Protein AF-A0A1E1G8G1-F1 (afdb_monomer)

Solvent-accessible surface area (backbone atoms only — not comparable to full-atom values): 10486 Å² total; per-residue (Å²): 132,88,82,71,63,87,47,61,36,58,57,47,74,54,91,67,23,38,31,32,35,30,70,85,78,73,44,38,30,35,31,76,56,71,87,79,58,58,83,62,50,50,61,52,50,52,54,53,52,56,53,48,22,53,53,45,33,74,76,52,43,85,58,57,68,71,58,54,50,53,50,50,53,53,52,50,51,50,41,53,54,48,50,51,52,48,56,53,48,53,55,74,68,58,74,64,89,65,54,40,81,51,85,80,51,75,66,54,53,53,49,37,50,53,53,51,51,51,53,51,54,51,50,54,52,38,51,52,50,21,53,52,18,48,54,49,18,76,74,67,48,41,38,55,28,44,52,50,19,53,53,26,52,40,52,50,50,47,49,52,68,62,40,36,54,71,60,49,56,50,49,58,48,57,56,49,51,57,60,47,52,62,52,50,61,62,64,74,78,114

Structure (mmCIF, N/CA/C/O backbone):
data_AF-A0A1E1G8G1-F1
#
_entry.id   AF-A0A1E1G8G1-F1
#
loop_
_atom_site.group_PDB
_atom_site.id
_atom_site.type_symbol
_atom_site.label_atom_id
_atom_site.label_alt_id
_atom_site.label_comp_id
_atom_site.label_asym_id
_atom_site.label_entity_id
_atom_site.label_seq_id
_atom_site.pdbx_PDB_ins_code
_atom_site.Cartn_x
_atom_site.Cartn_y
_atom_site.Cartn_z
_atom_site.occupancy
_atom_site.B_iso_or_equiv
_atom_site.auth_seq_id
_atom_site.auth_comp_id
_atom_site.auth_asym_id
_atom_site.auth_atom_id
_atom_site.pdbx_PDB_model_num
ATOM 1 N N . MET A 1 1 ? -4.420 21.605 25.608 1.00 40.00 1 MET A N 1
ATOM 2 C CA . MET A 1 1 ? -4.407 20.135 25.455 1.00 40.00 1 MET A CA 1
ATOM 3 C C . MET A 1 1 ? -3.571 19.839 24.223 1.00 40.00 1 MET A C 1
ATOM 5 O O . MET A 1 1 ? -3.964 20.244 23.139 1.00 40.00 1 MET A O 1
ATOM 9 N N . ASP A 1 2 ? -2.369 19.297 24.403 1.00 37.16 2 ASP A N 1
ATOM 10 C CA . ASP A 1 2 ? -1.395 19.108 23.323 1.00 37.16 2 ASP A CA 1
ATOM 11 C C . ASP A 1 2 ? -1.869 17.968 22.405 1.00 37.16 2 ASP A C 1
ATOM 13 O O . ASP A 1 2 ? -1.675 16.784 22.678 1.00 37.16 2 ASP A O 1
ATOM 17 N N . THR A 1 3 ? -2.605 18.317 21.347 1.00 43.94 3 THR A N 1
ATOM 18 C CA . THR A 1 3 ? -3.205 17.394 20.369 1.00 43.94 3 THR A CA 1
ATOM 19 C C . THR A 1 3 ? -2.156 16.874 19.391 1.00 43.94 3 THR A C 1
ATOM 21 O O . THR A 1 3 ? -2.317 16.932 18.172 1.00 43.94 3 THR A O 1
ATOM 24 N N . SER A 1 4 ? -1.033 16.393 19.912 1.00 47.16 4 SER A N 1
ATOM 25 C CA . SER A 1 4 ? 0.043 15.822 19.120 1.00 47.16 4 SER A CA 1
ATOM 26 C C . SER A 1 4 ? -0.409 14.474 18.536 1.00 47.16 4 SER A C 1
ATOM 28 O O . SER A 1 4 ? -0.203 13.404 19.107 1.00 47.16 4 SER A O 1
ATOM 30 N N . VAL A 1 5 ? -0.962 14.544 17.322 1.00 53.47 5 VAL A N 1
ATOM 31 C CA . VAL A 1 5 ? -1.370 13.473 16.382 1.00 53.47 5 VAL A CA 1
ATOM 32 C C . VAL A 1 5 ? -0.249 12.453 16.072 1.00 53.47 5 VAL A C 1
ATOM 34 O O . VAL A 1 5 ? -0.440 11.498 15.320 1.00 53.47 5 VAL A O 1
ATOM 37 N N . LYS A 1 6 ? 0.948 12.603 16.658 1.00 57.22 6 LYS A N 1
ATOM 38 C CA . LYS A 1 6 ? 2.135 11.767 16.398 1.00 57.22 6 LYS A CA 1
ATOM 39 C C . LYS A 1 6 ? 1.917 10.270 16.666 1.00 57.22 6 LYS A C 1
ATOM 41 O O . LYS A 1 6 ? 2.664 9.453 16.124 1.00 57.22 6 LYS A O 1
ATOM 46 N N . ASN A 1 7 ? 0.880 9.920 17.428 1.00 71.50 7 ASN A N 1
ATOM 47 C CA . ASN A 1 7 ? 0.634 8.574 17.939 1.00 71.50 7 ASN A CA 1
ATOM 48 C C . ASN A 1 7 ? -0.635 7.890 17.398 1.00 71.50 7 ASN A C 1
ATOM 50 O O . ASN A 1 7 ? -0.953 6.785 17.842 1.00 71.50 7 ASN A O 1
ATOM 54 N N . LEU A 1 8 ? -1.332 8.488 16.422 1.00 79.12 8 LEU A N 1
ATOM 55 C CA . LEU A 1 8 ? -2.475 7.832 15.783 1.00 79.12 8 LEU A CA 1
ATOM 56 C C . LEU A 1 8 ? -2.027 6.695 14.856 1.00 79.12 8 LEU A C 1
ATOM 58 O O . LEU A 1 8 ? -1.154 6.852 13.998 1.00 79.12 8 LEU A O 1
ATOM 62 N N . ILE A 1 9 ? -2.679 5.547 15.006 1.00 82.94 9 ILE A N 1
ATOM 63 C CA . ILE A 1 9 ? -2.535 4.375 14.148 1.00 82.94 9 ILE A CA 1
ATOM 64 C C . ILE A 1 9 ? -3.845 4.145 13.411 1.00 82.94 9 ILE A C 1
ATOM 66 O O . ILE A 1 9 ? -4.887 3.948 14.031 1.00 82.94 9 ILE A O 1
ATOM 70 N N . SER A 1 10 ? -3.786 4.111 12.080 1.00 83.50 10 SER A N 1
ATOM 71 C CA . SER A 1 10 ? -4.930 3.716 11.257 1.00 83.50 10 SER A CA 1
ATOM 72 C C . SER A 1 10 ? -5.262 2.240 11.493 1.00 83.50 10 SER A C 1
ATOM 74 O O . SER A 1 10 ? -4.471 1.350 11.179 1.00 83.50 10 SER A O 1
ATOM 76 N N . MET A 1 11 ? -6.440 1.966 12.051 1.00 85.00 11 MET A N 1
ATOM 77 C CA . MET A 1 11 ? -6.956 0.609 12.258 1.00 85.00 11 MET A CA 1
ATOM 78 C C . MET A 1 11 ? -7.680 0.068 11.024 1.00 85.00 11 MET A C 1
ATOM 80 O O . MET A 1 11 ? -7.823 -1.151 10.889 1.00 85.00 11 MET A O 1
ATOM 84 N N . GLY A 1 12 ? -8.044 0.951 10.095 1.00 83.62 12 GLY A N 1
ATOM 85 C CA . GLY A 1 12 ? -8.704 0.631 8.835 1.00 83.62 12 GLY A CA 1
ATOM 86 C C . GLY A 1 12 ? -10.188 1.009 8.821 1.00 83.62 12 GLY A C 1
ATOM 87 O O . GLY A 1 12 ? -10.708 1.532 9.808 1.00 83.62 12 GLY A O 1
ATOM 88 N N . PRO A 1 13 ? -10.869 0.761 7.693 1.00 85.19 13 PRO A N 1
ATOM 89 C CA . PRO A 1 13 ? -12.257 1.153 7.515 1.00 85.19 13 PRO A CA 1
ATOM 90 C C . PRO A 1 13 ? -13.215 0.180 8.212 1.00 85.19 13 PRO A C 1
ATOM 92 O O . PRO A 1 13 ? -13.086 -1.048 8.103 1.00 85.19 13 PRO A O 1
ATOM 95 N N . LEU A 1 14 ? -14.223 0.734 8.871 1.00 85.62 14 LEU A N 1
ATOM 96 C CA . LEU A 1 14 ? -15.360 0.049 9.463 1.00 85.62 14 LEU A CA 1
ATOM 97 C C . LEU A 1 14 ? -16.629 0.769 8.994 1.00 85.62 14 LEU A C 1
ATOM 99 O O . LEU A 1 14 ? -16.815 1.944 9.312 1.00 85.62 14 LEU A O 1
ATOM 103 N N . GLU A 1 15 ? -17.457 0.058 8.224 1.00 82.19 15 GLU A N 1
ATOM 104 C CA . GLU A 1 15 ? -18.630 0.635 7.548 1.00 82.19 15 GLU A CA 1
ATOM 105 C C . GLU A 1 15 ? -18.227 1.907 6.778 1.00 82.19 15 GLU A C 1
ATOM 107 O O . GLU A 1 15 ? -17.294 1.843 5.974 1.00 82.19 15 GLU A O 1
ATOM 112 N N . ASP A 1 16 ? -18.843 3.049 7.083 1.00 83.25 16 ASP A N 1
ATOM 113 C CA . ASP A 1 16 ? -18.614 4.333 6.408 1.00 83.25 16 ASP A CA 1
ATOM 114 C C . ASP A 1 16 ? -17.559 5.205 7.106 1.00 83.25 16 ASP A C 1
ATOM 116 O O . ASP A 1 16 ? -17.479 6.417 6.887 1.00 83.25 16 ASP A O 1
ATOM 120 N N . SER A 1 17 ? -16.762 4.632 8.009 1.00 85.06 17 SER A N 1
ATOM 121 C CA . SER A 1 17 ? -15.788 5.384 8.798 1.00 85.06 17 SER A CA 1
ATOM 122 C C . SER A 1 17 ? -14.413 4.730 8.826 1.00 85.06 17 SER A C 1
ATOM 124 O O . SER A 1 17 ? -14.269 3.512 8.895 1.00 85.06 17 SER A O 1
ATOM 126 N N . PHE A 1 18 ? -13.368 5.549 8.814 1.00 86.75 18 PHE A N 1
ATOM 127 C CA . PHE A 1 18 ? -12.022 5.108 9.145 1.00 86.75 18 PHE A CA 1
ATOM 128 C C . PHE A 1 18 ? -11.806 5.173 10.648 1.00 86.75 18 PHE A C 1
ATOM 130 O O . PHE A 1 18 ? -12.052 6.200 11.281 1.00 86.75 18 PHE A O 1
ATOM 137 N N . ILE A 1 19 ? -11.309 4.071 11.203 1.00 89.56 19 ILE A N 1
ATOM 138 C CA . ILE A 1 19 ? -10.989 3.970 12.618 1.00 89.56 19 ILE A CA 1
ATOM 139 C C . ILE A 1 19 ? -9.505 4.244 12.826 1.00 89.56 19 ILE A C 1
ATOM 141 O O . ILE A 1 19 ? -8.646 3.658 12.160 1.00 89.56 19 ILE A O 1
ATOM 145 N N . TYR A 1 20 ? -9.212 5.090 13.803 1.00 88.31 20 TYR A N 1
ATOM 146 C CA . TYR A 1 20 ? -7.875 5.387 14.290 1.00 88.31 20 TYR A CA 1
ATOM 147 C C . TYR A 1 20 ? -7.776 5.012 15.764 1.00 88.31 20 TYR A C 1
ATOM 149 O O . TYR A 1 20 ? -8.734 5.157 16.517 1.00 88.31 20 TYR A O 1
ATOM 157 N N . TYR A 1 21 ? -6.612 4.531 16.176 1.00 86.94 21 TYR A N 1
ATOM 158 C CA . TYR A 1 21 ? -6.288 4.263 17.568 1.00 86.94 21 TYR A CA 1
ATOM 159 C C . TYR A 1 21 ? -5.194 5.214 18.030 1.00 86.94 21 TYR A C 1
ATOM 161 O O . TYR A 1 21 ? -4.156 5.323 17.379 1.00 86.94 21 TYR A O 1
ATOM 169 N N . ASP A 1 22 ? -5.426 5.885 19.147 1.00 86.25 22 ASP A N 1
ATOM 170 C CA . ASP A 1 22 ? -4.444 6.741 19.795 1.00 86.25 22 ASP A CA 1
ATOM 171 C C . ASP A 1 22 ? -3.652 5.938 20.825 1.00 86.25 22 ASP A C 1
ATOM 173 O O . ASP A 1 22 ? -4.193 5.535 21.852 1.00 86.25 22 ASP A O 1
ATOM 177 N N . LEU A 1 23 ? -2.364 5.711 20.549 1.00 79.81 23 LEU A N 1
ATOM 178 C CA . LEU A 1 23 ? -1.466 5.015 21.475 1.00 79.81 23 LEU A CA 1
ATOM 179 C C . LEU A 1 23 ? -1.283 5.753 22.807 1.00 79.81 23 LEU A C 1
ATOM 181 O O . LEU A 1 23 ? -1.045 5.091 23.810 1.00 79.81 23 LEU A O 1
ATOM 185 N N . GLY A 1 24 ? -1.346 7.090 22.819 1.00 78.56 24 GLY A N 1
ATOM 186 C CA . GLY A 1 24 ? -1.098 7.878 24.028 1.00 78.56 24 GLY A CA 1
ATOM 187 C C . GLY A 1 24 ? -2.279 7.826 24.988 1.00 78.56 24 GLY A C 1
ATOM 188 O O . GLY A 1 24 ? -2.110 7.536 26.166 1.00 78.56 24 GLY A O 1
ATOM 189 N N . ASN A 1 25 ? -3.481 8.051 24.458 1.00 79.62 25 ASN A N 1
ATOM 190 C CA . ASN A 1 25 ? -4.705 8.102 25.260 1.00 79.62 25 ASN A CA 1
ATOM 191 C C . ASN A 1 25 ? -5.455 6.762 25.334 1.00 79.62 25 ASN A C 1
ATOM 193 O O . ASN A 1 25 ? -6.460 6.679 26.032 1.00 79.62 25 ASN A O 1
ATOM 197 N N . GLN A 1 26 ? -5.014 5.736 24.595 1.00 82.00 26 GLN A N 1
ATOM 198 C CA . GLN A 1 26 ? -5.655 4.415 24.490 1.00 82.00 26 GLN A CA 1
ATOM 199 C C . GLN A 1 26 ? -7.135 4.473 24.069 1.00 82.00 26 GLN A C 1
ATOM 201 O O . GLN A 1 26 ? -7.991 3.738 24.560 1.00 82.00 26 GLN A O 1
ATOM 206 N N . VAL A 1 27 ? -7.455 5.369 23.133 1.00 85.44 27 VAL A N 1
ATOM 207 C CA . VAL A 1 27 ? -8.827 5.640 22.681 1.00 85.44 27 VAL A CA 1
ATOM 208 C C . VAL A 1 27 ? -8.964 5.412 21.178 1.00 85.44 27 VAL A C 1
ATOM 210 O O . VAL A 1 27 ? -8.047 5.688 20.403 1.00 85.44 27 VAL A O 1
ATOM 213 N N . PHE A 1 28 ? -10.143 4.942 20.756 1.00 87.75 28 PHE A N 1
ATOM 214 C CA . PHE A 1 28 ? -10.512 4.868 19.346 1.00 87.75 28 PHE A CA 1
ATOM 215 C C . PHE A 1 28 ? -11.228 6.133 18.883 1.00 87.75 28 PHE A C 1
ATOM 217 O O . PHE A 1 28 ? -12.140 6.639 19.541 1.00 87.75 28 PHE A O 1
ATOM 224 N N . TYR A 1 29 ? -10.859 6.581 17.692 1.00 88.94 29 TYR A N 1
ATOM 225 C CA . TYR A 1 29 ? -11.521 7.649 16.968 1.00 88.94 29 TYR A CA 1
ATOM 226 C C . TYR A 1 29 ? -12.075 7.128 15.648 1.00 88.94 29 TYR A C 1
ATOM 228 O O . TYR A 1 29 ? -11.464 6.283 14.998 1.00 88.94 29 TYR A O 1
ATOM 236 N N . SER A 1 30 ? -13.217 7.664 15.238 1.00 87.62 30 SER A N 1
ATOM 237 C CA . SER A 1 30 ? -13.804 7.446 13.920 1.00 87.62 30 SER A CA 1
ATOM 238 C C . SER A 1 30 ? -13.791 8.743 13.120 1.00 87.62 30 SER A C 1
ATOM 240 O O . SER A 1 30 ? -14.020 9.828 13.664 1.00 87.62 30 SER A O 1
ATOM 242 N N . VAL A 1 31 ? -13.530 8.620 11.824 1.00 86.12 31 VAL A N 1
ATOM 243 C CA . VAL A 1 31 ? -13.620 9.707 10.848 1.00 86.12 31 VAL A CA 1
ATOM 244 C C . VAL A 1 31 ? -14.506 9.220 9.715 1.00 86.12 31 VAL A C 1
ATOM 246 O O . VAL A 1 31 ? -14.184 8.213 9.085 1.00 86.12 31 VAL A O 1
ATOM 249 N N . LYS A 1 32 ? -15.625 9.904 9.454 1.00 83.00 32 LYS A N 1
ATOM 250 C CA . LYS A 1 32 ? -16.499 9.549 8.327 1.00 83.00 32 LYS A CA 1
ATOM 251 C C . LYS A 1 32 ? -15.717 9.631 7.020 1.00 83.00 32 LYS A C 1
ATOM 253 O O . LYS A 1 32 ? -15.063 10.637 6.737 1.00 83.00 32 LYS A O 1
ATOM 258 N N . GLN A 1 33 ? -15.790 8.564 6.242 1.00 72.94 33 GLN A N 1
ATOM 259 C CA . GLN A 1 33 ? -15.214 8.503 4.917 1.00 72.94 33 GLN A CA 1
ATOM 260 C C . GLN A 1 33 ? -16.147 9.256 3.961 1.00 72.94 33 GLN A C 1
ATOM 262 O O . GLN A 1 33 ? -17.362 9.077 3.991 1.00 72.94 33 GLN A O 1
ATOM 267 N N . GLY A 1 34 ? -15.585 10.158 3.153 1.00 70.06 34 GLY A N 1
ATOM 268 C CA . GLY A 1 34 ? -16.334 10.802 2.074 1.00 70.06 34 GLY A CA 1
ATOM 269 C C . GLY A 1 34 ? -16.656 9.814 0.949 1.00 70.06 34 GLY A C 1
ATOM 270 O O . GLY A 1 34 ? -16.304 8.635 1.021 1.00 70.06 34 GLY A O 1
ATOM 271 N N . MET A 1 35 ? -17.282 10.305 -0.121 1.00 75.25 35 MET A N 1
ATOM 272 C CA . MET A 1 35 ? -17.571 9.496 -1.309 1.00 75.25 35 MET A CA 1
ATOM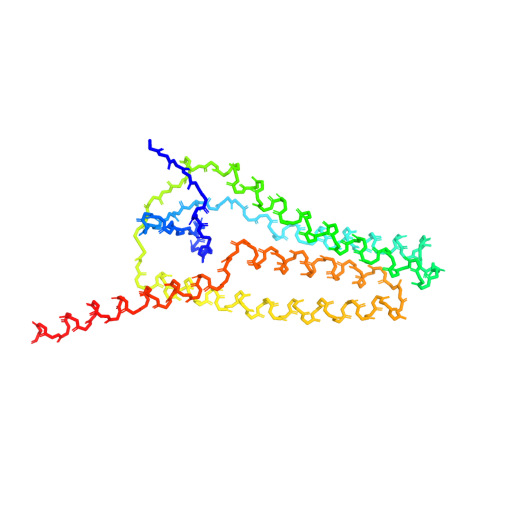 273 C C . MET A 1 35 ? -16.333 8.743 -1.814 1.00 75.25 35 MET A C 1
ATOM 275 O O . MET A 1 35 ? -15.247 9.308 -1.968 1.00 75.25 35 MET A O 1
ATOM 279 N N . ASN A 1 36 ? -16.512 7.451 -2.089 1.00 71.00 36 ASN A N 1
ATOM 280 C CA . ASN A 1 36 ? -15.451 6.587 -2.579 1.00 71.00 36 ASN A CA 1
ATOM 281 C C . ASN A 1 36 ? -15.326 6.696 -4.107 1.00 71.00 36 ASN A C 1
ATOM 283 O O . ASN A 1 36 ? -15.951 5.944 -4.849 1.00 71.00 36 ASN A O 1
ATOM 287 N N . TYR A 1 37 ? -14.482 7.613 -4.579 1.00 75.81 37 TYR A N 1
ATOM 288 C CA . TYR A 1 37 ? -14.218 7.816 -6.011 1.00 75.81 37 TYR A CA 1
ATOM 289 C C . TYR A 1 37 ? -13.340 6.726 -6.653 1.00 75.81 37 TYR A C 1
ATOM 291 O O . TYR A 1 37 ? -13.036 6.811 -7.842 1.00 75.81 37 TYR A O 1
ATOM 299 N N . SER A 1 38 ? -12.916 5.698 -5.905 1.00 75.00 38 SER A N 1
ATOM 300 C CA . SER A 1 38 ? -11.975 4.681 -6.406 1.00 75.00 38 SER A CA 1
ATOM 301 C C . SER A 1 38 ? -12.483 3.926 -7.635 1.00 75.00 38 SER A C 1
ATOM 303 O O . SER A 1 38 ? -11.693 3.664 -8.538 1.00 75.00 38 SER A O 1
ATOM 305 N N . ALA A 1 39 ? -13.788 3.647 -7.713 1.00 78.06 39 ALA A N 1
ATOM 306 C CA . ALA A 1 39 ? -14.395 2.941 -8.842 1.00 78.06 39 ALA A CA 1
ATOM 307 C C . ALA A 1 39 ? -14.272 3.709 -10.173 1.00 78.06 39 ALA A C 1
ATOM 309 O O . ALA A 1 39 ? -14.217 3.091 -11.230 1.00 78.06 39 ALA A O 1
ATOM 310 N N . ILE A 1 40 ? -14.182 5.043 -10.117 1.00 84.00 40 ILE A N 1
ATOM 311 C CA . ILE A 1 40 ? -14.017 5.913 -11.292 1.00 84.00 40 ILE A CA 1
ATOM 312 C C . ILE A 1 40 ? -12.534 6.231 -11.514 1.00 84.00 40 ILE A C 1
ATOM 314 O O . ILE A 1 40 ? -12.042 6.198 -12.639 1.00 84.00 40 ILE A O 1
ATOM 318 N N . ALA A 1 41 ? -11.796 6.505 -10.437 1.00 85.69 41 ALA A N 1
ATOM 319 C CA . ALA A 1 41 ? -10.395 6.899 -10.517 1.00 85.69 41 ALA A CA 1
ATOM 320 C C . ALA A 1 41 ? -9.478 5.755 -10.979 1.00 85.69 41 ALA A C 1
ATOM 322 O O . ALA A 1 41 ? -8.523 6.006 -11.711 1.00 85.69 41 ALA A O 1
ATOM 323 N N . ALA A 1 42 ? -9.753 4.508 -10.577 1.00 83.50 42 ALA A N 1
ATOM 324 C CA . ALA A 1 42 ? -8.880 3.380 -10.897 1.00 83.50 42 ALA A CA 1
ATOM 325 C C . ALA A 1 42 ? -8.818 3.071 -12.409 1.00 83.50 42 ALA A C 1
ATOM 327 O O . ALA A 1 42 ? -7.702 3.015 -12.929 1.00 83.50 42 ALA A O 1
ATOM 328 N N . PRO A 1 43 ? -9.939 2.950 -13.154 1.00 88.06 43 PRO A N 1
ATOM 329 C CA . PRO A 1 43 ? -9.891 2.763 -14.608 1.00 88.06 43 PRO A CA 1
ATOM 330 C C . PRO A 1 43 ? -9.167 3.899 -15.339 1.00 88.06 43 PRO A C 1
ATOM 332 O O . PRO A 1 43 ? -8.362 3.648 -16.234 1.00 88.06 43 PRO A O 1
ATOM 335 N N . ILE A 1 44 ? -9.408 5.146 -14.920 1.00 90.94 44 ILE A N 1
ATOM 336 C CA . ILE A 1 44 ? -8.768 6.331 -15.502 1.00 90.94 44 ILE A CA 1
ATOM 337 C C . ILE A 1 44 ? -7.252 6.278 -15.282 1.00 90.94 44 ILE A C 1
ATOM 339 O O . ILE A 1 44 ? -6.484 6.451 -16.228 1.00 90.94 44 ILE A O 1
ATOM 343 N N . ALA A 1 45 ? -6.811 5.985 -14.055 1.00 88.25 45 ALA A N 1
ATOM 344 C CA . ALA A 1 45 ? -5.395 5.840 -13.740 1.00 88.25 45 ALA A CA 1
ATOM 345 C C . ALA A 1 45 ? -4.745 4.728 -14.576 1.00 88.25 45 ALA A C 1
ATOM 347 O O . ALA A 1 45 ? -3.683 4.951 -15.148 1.00 88.25 45 ALA A O 1
ATOM 348 N N . ILE A 1 46 ? -5.396 3.566 -14.710 1.00 89.75 46 ILE A N 1
ATOM 349 C CA . ILE A 1 46 ? -4.897 2.453 -15.533 1.00 89.75 46 ILE A CA 1
ATOM 350 C C . ILE A 1 46 ? -4.716 2.891 -16.991 1.00 89.75 46 ILE A C 1
ATOM 352 O O . ILE A 1 46 ? -3.648 2.669 -17.562 1.00 89.75 46 ILE A O 1
ATOM 356 N N . TYR A 1 47 ? -5.714 3.559 -17.576 1.00 91.38 47 TYR A N 1
ATOM 357 C CA . TYR A 1 47 ? -5.637 4.058 -18.950 1.00 91.38 47 TYR A CA 1
ATOM 358 C C . TYR A 1 47 ? -4.465 5.032 -19.149 1.00 91.38 47 TYR A C 1
ATOM 360 O O . TYR A 1 47 ? -3.679 4.880 -20.088 1.00 91.38 47 TYR A O 1
ATOM 368 N N . PHE A 1 48 ? -4.297 6.002 -18.244 1.00 91.75 48 PHE A N 1
ATOM 369 C CA . PHE A 1 48 ? -3.185 6.952 -18.316 1.00 91.75 48 PHE A CA 1
ATOM 370 C C . PHE A 1 48 ? -1.824 6.274 -18.159 1.00 91.75 48 PHE A C 1
ATOM 372 O O . PHE A 1 48 ? -0.909 6.572 -18.924 1.00 91.75 48 PHE A O 1
ATOM 379 N N . LEU A 1 49 ? -1.690 5.341 -17.216 1.00 91.75 49 LEU A N 1
ATOM 380 C CA . LEU A 1 49 ? -0.446 4.606 -16.983 1.00 91.75 49 LEU A CA 1
ATOM 381 C C . LEU A 1 49 ? -0.061 3.745 -18.189 1.00 91.75 49 LEU A C 1
ATOM 383 O O . LEU A 1 49 ? 1.112 3.696 -18.552 1.00 91.75 49 LEU A O 1
ATOM 387 N N . GLN A 1 50 ? -1.038 3.119 -18.848 1.00 91.56 50 GLN A N 1
ATOM 388 C CA . GLN A 1 50 ? -0.800 2.334 -20.057 1.00 91.56 50 GLN A CA 1
ATOM 389 C C . GLN A 1 50 ? -0.410 3.212 -21.253 1.00 91.56 50 GLN A C 1
ATOM 391 O O . GLN A 1 50 ? 0.417 2.828 -22.078 1.00 91.56 50 GLN A O 1
ATOM 396 N N . ARG A 1 51 ? -0.993 4.408 -21.377 1.00 93.12 51 ARG A N 1
ATOM 397 C CA . ARG A 1 51 ? -0.590 5.357 -22.421 1.00 93.12 51 ARG A CA 1
ATOM 398 C C . ARG A 1 51 ? 0.814 5.902 -22.162 1.00 93.12 51 ARG A C 1
ATOM 400 O O . ARG A 1 51 ? 1.600 6.021 -23.098 1.00 93.12 51 ARG A O 1
ATOM 407 N N . LEU A 1 52 ? 1.133 6.185 -20.902 1.00 90.81 52 LEU A N 1
ATOM 408 C CA . LEU A 1 52 ? 2.454 6.636 -20.486 1.00 90.81 52 LEU A CA 1
ATOM 409 C C . LEU A 1 52 ? 3.522 5.566 -20.739 1.00 90.81 52 LEU A C 1
ATOM 411 O O . LEU A 1 52 ? 4.564 5.901 -21.292 1.00 90.81 52 LEU A O 1
ATOM 415 N N . SER A 1 53 ? 3.268 4.292 -20.410 1.00 90.56 53 SER A N 1
ATOM 416 C CA . SER A 1 53 ? 4.236 3.217 -20.681 1.00 90.56 53 SER A CA 1
ATOM 417 C C . SER A 1 53 ? 4.559 3.106 -22.167 1.00 90.56 53 SER A C 1
ATOM 419 O O . SER A 1 53 ? 5.726 2.997 -22.526 1.00 90.56 53 SER A O 1
ATOM 421 N N . LYS A 1 54 ? 3.548 3.200 -23.040 1.00 92.06 54 LYS A N 1
ATOM 422 C CA . LYS A 1 54 ? 3.746 3.179 -24.496 1.00 92.06 54 LYS A CA 1
ATOM 423 C C . LYS A 1 54 ? 4.614 4.339 -24.979 1.00 92.06 54 LYS A C 1
ATOM 425 O O . LYS A 1 54 ? 5.532 4.108 -25.756 1.00 92.06 54 LYS A O 1
ATOM 430 N N . LEU A 1 55 ? 4.350 5.556 -24.502 1.00 92.19 55 LEU A N 1
ATOM 431 C CA . LEU A 1 55 ? 5.151 6.734 -24.852 1.00 92.19 55 LEU A CA 1
ATOM 432 C C . LEU A 1 55 ? 6.600 6.602 -24.369 1.00 92.19 55 LEU A C 1
ATOM 434 O O . LEU A 1 55 ? 7.526 6.922 -25.106 1.00 92.19 55 LEU A O 1
ATOM 438 N N . LEU A 1 56 ? 6.805 6.105 -23.148 1.00 88.25 56 LEU A N 1
ATOM 439 C CA . LEU A 1 56 ? 8.146 5.883 -22.609 1.00 88.25 56 LEU A CA 1
ATOM 440 C C . LEU A 1 56 ? 8.895 4.798 -23.388 1.00 88.25 56 LEU A C 1
ATOM 442 O O . LEU A 1 56 ? 10.053 5.005 -23.726 1.00 88.25 56 LEU A O 1
ATOM 446 N N . ASN A 1 57 ? 8.229 3.697 -23.747 1.00 89.31 57 ASN A N 1
ATOM 447 C CA . ASN A 1 57 ? 8.814 2.650 -24.588 1.00 89.31 57 ASN A CA 1
ATOM 448 C C . ASN A 1 57 ? 9.210 3.179 -25.975 1.00 89.31 57 ASN A C 1
ATOM 450 O O . ASN A 1 57 ? 10.269 2.827 -26.473 1.00 89.31 57 ASN A O 1
ATOM 454 N N . GLN A 1 58 ? 8.403 4.043 -26.596 1.00 88.75 58 GLN A N 1
ATOM 455 C CA . GLN A 1 58 ? 8.739 4.629 -27.901 1.00 88.75 58 GLN A CA 1
ATOM 456 C C . GLN A 1 58 ? 9.953 5.563 -27.842 1.00 88.75 58 GLN A C 1
ATOM 458 O O . GLN A 1 58 ? 10.749 5.588 -28.772 1.00 88.75 58 GLN A O 1
ATOM 463 N N . THR A 1 59 ? 10.093 6.332 -26.763 1.00 85.75 59 THR A N 1
ATOM 464 C CA . THR A 1 59 ? 11.166 7.329 -26.632 1.00 85.75 59 THR A CA 1
ATOM 465 C C . THR A 1 59 ? 12.458 6.736 -26.069 1.00 85.75 59 THR A C 1
ATOM 467 O O . THR A 1 59 ? 13.546 7.180 -26.423 1.00 85.75 59 THR A O 1
ATOM 470 N N . PHE A 1 60 ? 12.349 5.753 -25.173 1.00 81.56 60 PHE A N 1
ATOM 471 C CA . PHE A 1 60 ? 13.461 5.254 -24.360 1.00 81.56 60 PHE A CA 1
ATOM 472 C C . PHE A 1 60 ? 13.637 3.726 -24.409 1.00 81.56 60 PHE A C 1
ATOM 474 O O . PHE A 1 60 ? 14.496 3.199 -23.705 1.00 81.56 60 PHE A O 1
ATOM 481 N N . GLY A 1 61 ? 12.852 2.998 -25.212 1.00 74.88 61 GLY A N 1
ATOM 482 C CA . GLY A 1 61 ? 12.893 1.529 -25.277 1.00 74.88 61 GLY A CA 1
ATOM 483 C C . GLY A 1 61 ? 14.234 0.947 -25.737 1.00 74.88 61 GLY A C 1
ATOM 484 O O . GLY A 1 61 ? 14.579 -0.155 -25.322 1.00 74.88 61 GLY A O 1
ATOM 485 N N . ASP A 1 62 ? 15.016 1.716 -26.501 1.00 77.69 62 ASP A N 1
ATOM 486 C CA . ASP A 1 62 ? 16.330 1.313 -27.031 1.00 77.69 62 ASP A CA 1
ATOM 487 C C . ASP A 1 62 ? 17.521 1.880 -26.228 1.00 77.69 62 ASP A C 1
ATOM 489 O O . ASP A 1 62 ? 18.674 1.830 -26.664 1.00 77.69 62 ASP A O 1
ATOM 493 N N . VAL A 1 63 ? 17.275 2.452 -25.045 1.00 75.44 63 VAL A N 1
ATOM 494 C CA . VAL A 1 63 ? 18.340 2.993 -24.186 1.00 75.44 63 VA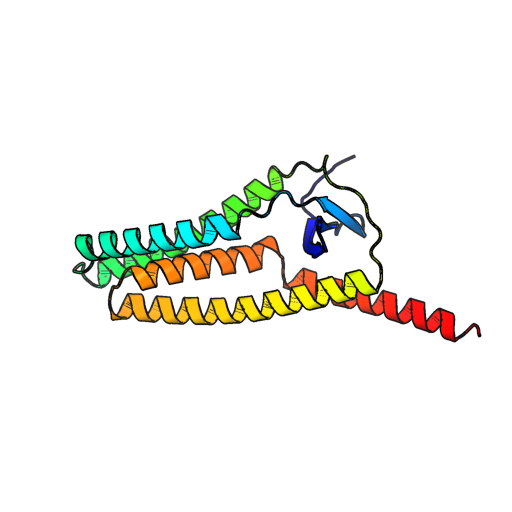L A CA 1
ATOM 495 C C . VAL A 1 63 ? 19.197 1.858 -23.620 1.00 75.44 63 VAL A C 1
ATOM 497 O O . VAL A 1 63 ? 18.698 0.800 -23.237 1.00 75.44 63 VAL A O 1
ATOM 500 N N . SER A 1 64 ? 20.513 2.074 -23.537 1.00 74.62 64 SER A N 1
ATOM 501 C CA . SER A 1 64 ? 21.428 1.030 -23.077 1.00 74.62 64 SER A CA 1
ATOM 502 C C . SER A 1 64 ? 21.194 0.638 -21.611 1.00 74.62 64 SER A C 1
ATOM 504 O O . SER A 1 64 ? 20.830 1.449 -20.753 1.00 74.62 64 SER A O 1
ATOM 506 N N . SER A 1 65 ? 21.453 -0.639 -21.318 1.00 75.31 65 SER A N 1
ATOM 507 C CA . SER A 1 65 ? 21.227 -1.263 -20.006 1.00 75.31 65 SER A CA 1
ATOM 508 C C . SER A 1 65 ? 21.798 -0.472 -18.805 1.00 75.31 65 SER A C 1
ATOM 510 O O . SER A 1 65 ? 21.074 -0.313 -17.817 1.00 75.31 65 SER A O 1
ATOM 512 N N . PRO A 1 66 ? 23.015 0.118 -18.861 1.00 81.06 66 PRO A N 1
ATOM 513 C CA . PRO A 1 66 ? 23.543 0.923 -17.755 1.00 81.06 66 PRO A CA 1
ATOM 514 C C . PRO A 1 66 ? 22.697 2.160 -17.423 1.00 81.06 66 PRO A C 1
ATOM 516 O O . PRO A 1 66 ? 22.478 2.456 -16.247 1.00 81.06 66 PRO A O 1
ATOM 519 N N . PHE A 1 67 ? 22.176 2.865 -18.432 1.00 80.94 67 PHE A N 1
ATOM 520 C CA . PHE A 1 67 ? 21.317 4.032 -18.210 1.00 80.94 67 PHE A CA 1
ATOM 521 C C . PHE A 1 67 ? 19.953 3.626 -17.643 1.00 80.94 67 PHE A C 1
ATOM 523 O O . PHE A 1 67 ? 19.467 4.277 -16.716 1.00 80.94 67 PHE A O 1
ATOM 530 N N . ASN A 1 68 ? 19.376 2.513 -18.109 1.00 83.44 68 ASN A N 1
ATOM 531 C CA . ASN A 1 68 ? 18.126 1.982 -17.554 1.00 83.44 68 ASN A CA 1
ATOM 532 C C . ASN A 1 68 ? 18.266 1.567 -16.085 1.00 83.44 68 ASN A C 1
ATOM 534 O O . ASN A 1 68 ? 17.345 1.795 -15.298 1.00 83.44 68 ASN A O 1
ATOM 538 N N . LEU A 1 69 ? 19.420 1.020 -15.689 1.00 85.81 69 LEU A N 1
ATOM 539 C CA . LEU A 1 69 ? 19.712 0.690 -14.294 1.00 85.81 69 LEU A CA 1
ATOM 540 C C . LEU A 1 69 ? 19.827 1.947 -13.418 1.00 85.81 69 LEU A C 1
ATOM 542 O O . LEU A 1 69 ? 19.225 2.002 -12.345 1.00 85.81 69 LEU A O 1
ATOM 546 N N . ILE A 1 70 ? 20.557 2.971 -13.874 1.00 87.00 70 ILE A N 1
ATOM 547 C CA . ILE A 1 70 ? 20.671 4.249 -13.150 1.00 87.00 70 ILE A CA 1
ATOM 548 C C . ILE A 1 70 ? 19.285 4.881 -12.981 1.00 87.00 70 ILE A C 1
ATOM 550 O O . ILE A 1 70 ? 18.918 5.291 -11.877 1.00 87.00 70 ILE A O 1
ATOM 554 N N . PHE A 1 71 ? 18.488 4.904 -14.051 1.00 84.12 71 PHE A N 1
ATOM 555 C CA . PHE A 1 71 ? 17.124 5.422 -14.024 1.00 84.12 71 PHE A CA 1
ATOM 556 C C . PHE A 1 71 ? 16.236 4.658 -13.033 1.00 84.12 71 PHE A C 1
ATOM 558 O O . PHE A 1 71 ? 15.541 5.270 -12.219 1.00 84.12 71 PHE A O 1
ATOM 565 N N . PHE A 1 72 ? 16.310 3.325 -13.042 1.00 88.50 72 PHE A N 1
ATOM 566 C CA . PHE A 1 72 ? 15.590 2.462 -12.108 1.00 88.50 72 PHE A CA 1
ATOM 567 C C . PHE A 1 72 ? 15.919 2.790 -10.648 1.00 88.50 72 PHE A C 1
ATOM 569 O O . PHE A 1 72 ? 15.013 2.960 -9.828 1.00 88.50 72 PHE A O 1
ATOM 576 N N . ILE A 1 73 ? 17.207 2.919 -10.317 1.00 90.38 73 ILE A N 1
ATOM 577 C CA . ILE A 1 73 ? 17.663 3.240 -8.958 1.00 90.38 73 ILE A CA 1
ATOM 578 C C . ILE A 1 73 ? 17.154 4.623 -8.539 1.00 90.38 73 ILE A C 1
ATOM 580 O O . ILE A 1 73 ? 16.602 4.767 -7.445 1.00 90.38 73 ILE A O 1
ATOM 584 N N . LEU A 1 74 ? 17.284 5.624 -9.414 1.00 91.25 74 LEU A N 1
ATOM 585 C CA . LEU A 1 74 ? 16.847 6.991 -9.135 1.00 91.25 74 LEU A CA 1
ATOM 586 C C . LEU A 1 74 ? 15.339 7.051 -8.846 1.00 91.25 74 LEU A C 1
ATOM 588 O O . LEU A 1 74 ? 14.927 7.623 -7.835 1.00 91.25 74 LEU A O 1
ATOM 592 N N . MET A 1 75 ? 14.521 6.412 -9.689 1.00 88.19 75 MET A N 1
ATOM 593 C CA . MET A 1 75 ? 13.067 6.348 -9.504 1.00 88.19 75 MET A CA 1
ATOM 594 C C . MET A 1 75 ? 12.684 5.606 -8.222 1.00 88.19 75 MET A C 1
ATOM 596 O O . MET A 1 75 ? 11.795 6.047 -7.493 1.00 88.19 75 MET A O 1
ATOM 600 N N . SER A 1 76 ? 13.383 4.516 -7.902 1.00 89.12 76 SER A N 1
ATOM 601 C CA . SER A 1 76 ? 13.154 3.746 -6.675 1.00 89.12 76 SER A CA 1
ATOM 602 C C . SER A 1 76 ? 13.388 4.595 -5.426 1.00 89.12 76 SER A C 1
ATOM 604 O O . SER A 1 76 ? 12.537 4.648 -4.536 1.00 89.12 76 SER A O 1
ATOM 606 N N . LEU A 1 77 ? 14.519 5.307 -5.372 1.00 91.75 77 LEU A N 1
ATOM 607 C CA . LEU A 1 77 ? 14.844 6.202 -4.262 1.00 91.75 77 LEU A CA 1
ATOM 608 C C . LEU A 1 77 ? 13.825 7.338 -4.164 1.00 91.75 77 LEU A C 1
ATOM 610 O O . LEU A 1 77 ? 13.281 7.579 -3.084 1.00 91.75 77 LEU A O 1
ATOM 614 N N . PHE A 1 78 ? 13.517 7.990 -5.288 1.00 90.69 78 PHE A N 1
ATOM 615 C CA . PHE A 1 78 ? 12.526 9.061 -5.339 1.00 90.69 78 PHE A CA 1
ATOM 616 C C . PHE A 1 78 ? 11.168 8.609 -4.790 1.00 90.69 78 PHE A C 1
ATOM 618 O O . PHE A 1 78 ? 10.566 9.322 -3.990 1.00 90.69 78 PHE A O 1
ATOM 625 N N . LEU A 1 79 ? 10.705 7.408 -5.143 1.00 89.31 79 LEU A N 1
ATOM 626 C CA . LEU A 1 79 ? 9.431 6.878 -4.660 1.00 89.31 79 LEU A CA 1
ATOM 627 C C . LEU A 1 79 ? 9.453 6.549 -3.172 1.00 89.31 79 LEU A C 1
ATOM 629 O O . LEU A 1 79 ? 8.503 6.891 -2.468 1.00 89.31 79 LEU A O 1
ATOM 633 N N . ILE A 1 80 ? 10.518 5.926 -2.668 1.00 88.12 80 ILE A N 1
ATOM 634 C CA . ILE A 1 80 ? 10.630 5.600 -1.241 1.00 88.12 80 ILE A CA 1
ATOM 635 C C . ILE A 1 80 ? 10.643 6.891 -0.413 1.00 88.12 80 ILE A C 1
ATOM 637 O O . ILE A 1 80 ? 9.817 7.064 0.485 1.00 88.12 80 ILE A O 1
ATOM 641 N N . PHE A 1 81 ? 11.527 7.839 -0.735 1.00 88.50 81 PHE A N 1
ATOM 642 C CA . PHE A 1 81 ? 11.610 9.098 0.007 1.00 88.50 81 PHE A CA 1
ATOM 643 C C . PHE A 1 81 ? 10.366 9.964 -0.193 1.00 88.50 81 PHE A C 1
ATOM 645 O O . PHE A 1 81 ? 9.831 10.494 0.781 1.00 88.50 81 PHE A O 1
ATOM 652 N N . GLY A 1 82 ? 9.863 10.065 -1.422 1.00 87.56 82 GLY A N 1
ATOM 653 C CA . GLY A 1 82 ? 8.666 10.828 -1.758 1.00 87.56 82 GLY A CA 1
ATOM 654 C C . GLY A 1 82 ? 7.435 10.330 -1.007 1.00 87.56 82 GLY A C 1
ATOM 655 O O . GLY A 1 82 ? 6.737 11.127 -0.382 1.00 87.56 82 GLY A O 1
ATOM 656 N N . THR A 1 83 ? 7.199 9.015 -0.973 1.00 87.19 83 THR A N 1
ATOM 657 C CA . THR A 1 83 ? 6.064 8.438 -0.231 1.00 87.19 83 THR A CA 1
ATOM 658 C C . THR A 1 83 ? 6.202 8.609 1.281 1.00 87.19 83 THR A C 1
ATOM 660 O O . THR A 1 83 ? 5.214 8.936 1.940 1.00 87.19 83 THR A O 1
ATOM 663 N N . ILE A 1 84 ? 7.409 8.478 1.844 1.00 86.12 84 ILE A N 1
ATOM 664 C CA . ILE A 1 84 ? 7.659 8.743 3.271 1.00 86.12 84 ILE A CA 1
ATOM 665 C C . ILE A 1 84 ? 7.404 10.217 3.610 1.00 86.12 84 ILE A C 1
ATOM 667 O O . ILE A 1 84 ? 6.737 10.517 4.604 1.00 86.12 84 ILE A O 1
ATOM 671 N N . LEU A 1 85 ? 7.920 11.146 2.800 1.00 87.00 85 LEU A N 1
ATOM 672 C CA . LEU A 1 85 ? 7.737 12.585 2.999 1.00 87.00 85 LEU A CA 1
ATOM 673 C C . LEU A 1 85 ? 6.266 12.983 2.878 1.00 87.00 85 LEU A C 1
ATOM 675 O O . LEU A 1 85 ? 5.770 13.716 3.736 1.00 87.00 85 LEU A O 1
ATOM 679 N N . LEU A 1 86 ? 5.559 12.451 1.877 1.00 84.44 86 LEU A N 1
ATOM 680 C CA . LEU A 1 86 ? 4.120 12.637 1.714 1.00 84.44 86 LEU A CA 1
ATOM 681 C C . LEU A 1 86 ? 3.366 12.125 2.937 1.00 84.44 86 LEU A C 1
ATOM 683 O O . LEU A 1 86 ? 2.644 12.895 3.561 1.00 84.44 86 LEU A O 1
ATOM 687 N N . ALA A 1 87 ? 3.599 10.880 3.359 1.00 78.75 87 ALA A N 1
ATOM 688 C CA . ALA A 1 87 ? 2.926 10.312 4.524 1.00 78.75 87 ALA A CA 1
ATOM 689 C C . ALA A 1 87 ? 3.204 11.117 5.808 1.00 78.75 87 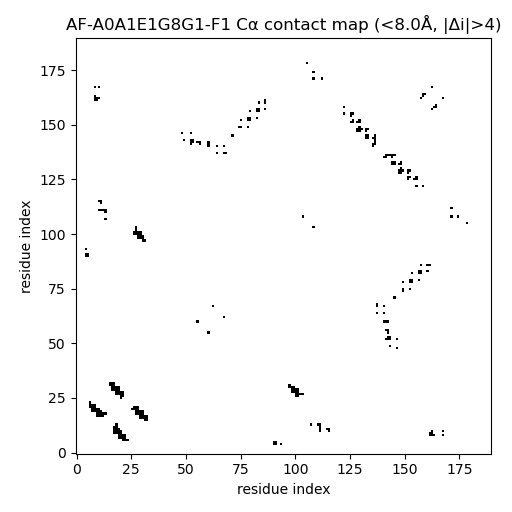ALA A C 1
ATOM 691 O O . ALA A 1 87 ? 2.305 11.346 6.623 1.00 78.75 87 ALA A O 1
ATOM 692 N N . LYS A 1 88 ? 4.437 11.605 5.986 1.00 82.06 88 LYS A N 1
ATOM 693 C CA . LYS A 1 88 ? 4.812 12.473 7.110 1.00 82.06 88 LYS A CA 1
ATOM 694 C C . LYS A 1 88 ? 4.107 13.831 7.044 1.00 82.06 88 LYS A C 1
ATOM 696 O O . LYS A 1 88 ? 3.646 14.318 8.076 1.00 82.06 88 LYS A O 1
ATOM 701 N N . SER A 1 89 ? 4.010 14.430 5.859 1.00 82.00 89 SER A N 1
ATOM 702 C CA . SER A 1 89 ? 3.297 15.690 5.628 1.00 82.00 89 SER A CA 1
ATOM 703 C C . SER A 1 89 ? 1.797 15.541 5.890 1.00 82.00 89 SER A C 1
ATOM 705 O O . SER A 1 89 ? 1.226 16.308 6.665 1.00 82.00 89 SER A O 1
ATOM 707 N N . THR A 1 90 ? 1.171 14.492 5.350 1.00 76.50 90 THR A N 1
ATOM 708 C CA . THR A 1 90 ? -0.247 14.179 5.567 1.00 76.50 90 THR A CA 1
ATOM 709 C C . THR A 1 90 ? -0.568 14.034 7.053 1.00 76.50 90 THR A C 1
ATOM 711 O O . THR A 1 90 ? -1.562 14.585 7.514 1.00 76.50 90 THR A O 1
ATOM 714 N N . ARG A 1 91 ? 0.296 13.369 7.832 1.00 72.75 91 ARG A N 1
ATOM 715 C CA . ARG A 1 91 ? 0.124 13.250 9.291 1.00 72.75 91 ARG A CA 1
ATOM 716 C C . ARG A 1 91 ? 0.229 14.581 10.025 1.00 72.75 91 ARG A C 1
ATOM 718 O O . ARG A 1 91 ? -0.529 14.808 10.959 1.00 72.75 91 ARG A O 1
ATOM 725 N N . ARG A 1 92 ? 1.167 15.448 9.630 1.00 71.81 92 ARG A N 1
ATOM 726 C CA . ARG A 1 92 ? 1.331 16.779 10.241 1.00 71.81 92 ARG A CA 1
ATOM 727 C C . ARG A 1 92 ? 0.121 17.676 9.995 1.00 71.81 92 ARG A C 1
ATOM 729 O O . ARG A 1 92 ? -0.253 18.430 10.880 1.00 71.81 92 ARG A O 1
ATOM 736 N N . ASN A 1 93 ? -0.488 17.560 8.819 1.00 69.88 93 ASN A N 1
ATOM 737 C CA . ASN A 1 93 ? -1.615 18.391 8.397 1.00 69.88 93 ASN A CA 1
ATOM 738 C C . ASN A 1 93 ? -2.988 17.778 8.718 1.00 69.88 93 ASN A C 1
ATOM 740 O O . ASN A 1 93 ? -4.018 18.282 8.263 1.00 69.88 93 ASN A O 1
ATOM 744 N N . MET A 1 94 ? -3.031 16.677 9.472 1.00 68.75 94 MET A N 1
ATOM 745 C CA . MET A 1 94 ? -4.278 15.990 9.781 1.00 68.75 94 MET A CA 1
ATOM 746 C C . MET A 1 94 ? -5.083 16.797 10.805 1.00 68.75 94 MET A C 1
ATOM 748 O O . MET A 1 94 ? -4.733 16.860 11.981 1.00 68.75 94 MET A O 1
ATOM 752 N N . LYS A 1 95 ? -6.174 17.418 10.348 1.00 70.62 95 LYS A N 1
ATOM 753 C CA . LYS A 1 95 ? -7.102 18.144 11.221 1.00 70.62 95 LYS A CA 1
ATOM 754 C C . LYS A 1 95 ? -7.938 17.146 12.028 1.00 70.62 95 LYS A C 1
ATOM 756 O O . LYS A 1 95 ? -8.595 16.276 11.454 1.00 70.62 95 LYS A O 1
ATOM 761 N N . THR A 1 96 ? -7.865 17.251 13.354 1.00 68.31 96 THR A N 1
ATOM 762 C CA . THR A 1 96 ? -8.546 16.358 14.307 1.00 68.31 96 THR A CA 1
ATOM 763 C C . THR A 1 96 ? -9.960 16.809 14.673 1.00 68.31 96 THR A C 1
ATOM 765 O O . THR A 1 96 ? -10.677 16.087 15.357 1.00 68.31 96 THR A O 1
ATOM 768 N N . ASP A 1 97 ? -10.393 17.958 14.160 1.00 73.31 97 ASP A N 1
ATOM 769 C CA . ASP A 1 97 ? -11.747 18.515 14.276 1.00 73.31 97 ASP A CA 1
ATOM 770 C C . ASP A 1 97 ? -12.856 17.527 13.872 1.00 73.31 97 ASP A C 1
ATOM 772 O O . ASP A 1 97 ? -13.950 17.533 14.433 1.00 73.31 97 ASP A O 1
ATOM 776 N N . ARG A 1 98 ? -12.566 16.632 12.923 1.00 73.88 98 ARG A N 1
ATOM 777 C CA . ARG A 1 98 ? -13.509 15.621 12.418 1.00 73.88 98 ARG A CA 1
ATOM 778 C C . ARG A 1 98 ? -13.483 14.287 13.168 1.00 73.88 98 ARG A C 1
ATOM 780 O O . ARG A 1 98 ? -14.247 13.387 12.815 1.00 73.88 98 ARG A O 1
ATOM 787 N N . PHE A 1 99 ? -12.619 14.130 14.169 1.00 84.88 99 PHE A N 1
ATOM 788 C CA . PHE A 1 99 ? -12.439 12.866 14.878 1.00 84.88 99 PHE A CA 1
ATOM 789 C C . PHE A 1 99 ? -13.458 12.751 16.005 1.00 84.88 99 PHE A C 1
ATOM 791 O O . PHE A 1 99 ? -13.494 13.564 16.924 1.00 84.88 99 PHE A O 1
ATOM 798 N N . ARG A 1 100 ? -14.275 11.697 15.965 1.00 85.88 100 ARG A N 1
ATOM 799 C CA . ARG A 1 100 ? -15.228 11.392 17.037 1.00 85.88 100 ARG A CA 1
ATOM 800 C C . ARG A 1 100 ? -14.744 10.199 17.835 1.00 85.88 100 ARG A C 1
ATOM 802 O O . ARG A 1 100 ? -14.487 9.144 17.256 1.00 85.88 100 ARG A O 1
ATOM 809 N N . LYS A 1 101 ? -14.632 10.359 19.154 1.00 88.06 101 LYS A N 1
ATOM 810 C CA . LYS A 1 101 ? -14.323 9.259 20.074 1.00 88.06 101 LYS A CA 1
ATOM 811 C C . LYS A 1 101 ? -15.418 8.195 19.975 1.00 88.06 101 LYS A C 1
ATOM 813 O O . LYS A 1 101 ? -16.599 8.525 20.032 1.00 88.06 101 LYS A O 1
ATOM 818 N N . VAL A 1 102 ? -15.028 6.934 19.821 1.00 87.56 102 VAL A N 1
ATOM 819 C CA . VAL A 1 102 ? -15.954 5.801 19.687 1.00 87.56 102 VAL A CA 1
ATOM 820 C C . VAL A 1 102 ? -15.525 4.640 20.572 1.00 87.56 102 VAL A C 1
ATOM 822 O O . VAL A 1 102 ? -14.337 4.419 20.800 1.00 87.56 102 VAL A O 1
ATOM 825 N N . ARG A 1 103 ? -16.499 3.868 21.059 1.00 86.44 103 ARG A N 1
ATOM 826 C CA . ARG A 1 103 ? -16.254 2.594 21.741 1.00 86.44 103 ARG A CA 1
ATOM 827 C C . ARG A 1 103 ? -16.552 1.466 20.759 1.00 86.44 103 ARG A C 1
ATOM 829 O O . ARG A 1 103 ? -17.654 1.384 20.228 1.00 86.44 103 ARG A O 1
ATOM 836 N N . LEU A 1 104 ? -15.562 0.623 20.484 1.00 85.75 104 LEU A N 1
ATOM 837 C CA . LEU A 1 104 ? -15.727 -0.499 19.562 1.00 85.75 104 LEU A CA 1
ATOM 838 C C . LEU A 1 104 ? -16.281 -1.723 20.294 1.00 85.75 104 LEU A C 1
ATOM 840 O O . LEU A 1 104 ? -15.847 -2.041 21.399 1.00 85.75 104 LEU A O 1
ATOM 844 N N . THR A 1 105 ? -17.204 -2.437 19.652 1.00 87.69 105 THR A N 1
ATOM 845 C CA . THR A 1 105 ? -17.696 -3.734 20.131 1.00 87.69 105 THR A CA 1
ATOM 846 C C . THR A 1 105 ? -16.696 -4.854 19.813 1.00 87.69 105 THR A C 1
ATOM 848 O O . THR A 1 105 ? -15.846 -4.726 18.922 1.00 87.69 105 THR A O 1
ATOM 851 N N . LYS A 1 106 ? -16.829 -6.005 20.488 1.00 86.06 106 LYS A N 1
ATOM 852 C CA . LYS A 1 106 ? -16.026 -7.216 20.216 1.00 86.06 106 LYS A CA 1
ATOM 853 C C . LYS A 1 106 ? -16.131 -7.655 18.746 1.00 86.06 106 LYS A C 1
ATOM 855 O O . LYS A 1 106 ? -15.128 -8.025 18.133 1.00 86.06 106 LYS A O 1
ATOM 860 N N . ALA A 1 107 ? -17.320 -7.539 18.151 1.00 88.62 107 ALA A N 1
ATOM 861 C CA . ALA A 1 107 ? -17.554 -7.827 16.736 1.00 88.62 107 ALA A CA 1
ATOM 862 C C . ALA A 1 107 ? -16.795 -6.863 15.802 1.00 88.62 107 ALA A C 1
ATOM 864 O O . ALA A 1 107 ? -16.155 -7.305 14.842 1.00 88.62 107 ALA A O 1
ATOM 865 N N . ASN A 1 108 ? -16.782 -5.563 16.117 1.00 90.06 108 ASN A N 1
ATOM 866 C CA . ASN A 1 108 ? -16.075 -4.547 15.329 1.00 90.06 108 ASN A CA 1
ATOM 867 C C . ASN A 1 108 ? -14.560 -4.778 15.343 1.00 90.06 108 ASN A C 1
ATOM 869 O O . ASN A 1 108 ? -13.910 -4.744 14.296 1.00 90.06 108 ASN A O 1
ATOM 873 N N . ILE A 1 109 ? -13.996 -5.102 16.511 1.00 87.25 109 ILE A N 1
ATOM 874 C CA . ILE A 1 109 ? -12.566 -5.409 16.662 1.00 87.25 109 ILE A CA 1
ATOM 875 C C . ILE A 1 109 ? -12.195 -6.679 15.879 1.00 87.25 109 ILE A C 1
ATOM 877 O O . ILE A 1 109 ? -11.197 -6.687 15.151 1.00 87.25 109 ILE A O 1
ATOM 881 N N . LYS A 1 110 ? -13.025 -7.731 15.939 1.00 89.06 110 LYS A N 1
ATOM 882 C CA . LYS A 1 110 ? -12.832 -8.962 15.149 1.00 89.06 110 LYS A CA 1
ATOM 883 C C . LYS A 1 110 ? -12.860 -8.678 13.641 1.00 89.06 110 LYS A C 1
ATOM 885 O O . LYS A 1 110 ? -12.026 -9.205 12.899 1.00 89.06 110 LYS A O 1
ATOM 890 N N . THR A 1 111 ? -13.761 -7.804 13.195 1.00 90.56 111 THR A N 1
ATOM 891 C CA . THR A 1 111 ? -13.873 -7.377 11.791 1.00 90.56 111 THR A CA 1
ATOM 892 C C . THR A 1 111 ? -12.642 -6.598 11.333 1.00 90.56 111 THR A C 1
ATOM 894 O O . THR A 1 111 ? -12.040 -6.942 10.312 1.00 90.56 111 THR A O 1
ATOM 897 N N . LEU A 1 112 ? -12.197 -5.607 12.111 1.00 89.38 112 LEU A N 1
ATOM 898 C CA . LEU A 1 112 ? -10.976 -4.843 11.832 1.00 89.38 112 LEU A CA 1
ATOM 899 C C . LEU A 1 112 ? -9.736 -5.746 11.778 1.00 89.38 112 LEU A C 1
ATOM 901 O O . LEU A 1 112 ? -8.898 -5.596 10.885 1.00 89.38 112 LEU A O 1
ATOM 905 N N . ARG A 1 113 ? -9.645 -6.746 12.664 1.00 88.38 113 ARG A N 1
ATOM 906 C CA . ARG A 1 113 ? -8.571 -7.749 12.646 1.00 88.38 113 ARG A CA 1
ATOM 907 C C . ARG A 1 113 ? -8.593 -8.586 11.366 1.00 88.38 113 ARG A C 1
ATOM 909 O O . ARG A 1 113 ? -7.540 -8.799 10.765 1.00 88.38 113 ARG A O 1
ATOM 916 N N . ARG A 1 114 ? -9.770 -9.043 10.916 1.00 88.94 114 ARG A N 1
ATOM 917 C CA . ARG A 1 114 ? -9.916 -9.785 9.648 1.00 88.94 114 ARG A CA 1
ATOM 918 C C . ARG A 1 114 ? -9.468 -8.932 8.459 1.00 88.94 114 ARG A C 1
ATOM 920 O O . ARG A 1 114 ? -8.661 -9.401 7.660 1.00 88.94 114 ARG A O 1
ATOM 927 N N . LYS A 1 115 ? -9.907 -7.670 8.386 1.00 88.62 115 LYS A N 1
ATOM 928 C CA . LYS A 1 115 ? -9.478 -6.719 7.344 1.00 88.62 115 LYS A CA 1
ATOM 929 C C . LYS A 1 115 ? -7.969 -6.453 7.390 1.00 88.62 115 LYS A C 1
ATOM 931 O O . LYS A 1 115 ? -7.319 -6.421 6.352 1.00 88.62 115 LYS A O 1
ATOM 936 N N . SER A 1 116 ? -7.382 -6.331 8.583 1.00 85.94 116 SER A N 1
ATOM 937 C CA . SER A 1 116 ? -5.930 -6.177 8.758 1.00 85.94 116 SER A CA 1
ATOM 938 C C . SER A 1 116 ? -5.139 -7.382 8.235 1.00 85.94 116 SER A C 1
ATOM 940 O O . SER A 1 116 ? -4.110 -7.207 7.578 1.00 85.94 116 SER A O 1
ATOM 942 N N . ARG A 1 117 ? -5.624 -8.608 8.479 1.00 85.94 117 ARG A N 1
ATOM 943 C CA . ARG A 1 117 ? -5.020 -9.827 7.917 1.00 85.94 117 ARG A CA 1
ATOM 944 C C . ARG A 1 117 ? -5.136 -9.857 6.395 1.00 85.94 117 ARG A C 1
ATOM 946 O O . ARG A 1 117 ? -4.133 -10.111 5.742 1.00 85.94 117 ARG A O 1
ATOM 953 N N . ALA A 1 118 ? -6.304 -9.525 5.842 1.00 87.00 118 ALA A N 1
ATOM 954 C CA . ALA A 1 118 ? -6.495 -9.438 4.393 1.00 87.00 118 ALA A CA 1
ATOM 955 C C . ALA A 1 118 ? -5.525 -8.431 3.751 1.00 87.00 118 ALA A C 1
ATOM 957 O O . ALA A 1 118 ? -4.842 -8.771 2.792 1.00 87.00 118 ALA A O 1
ATOM 958 N N . LEU A 1 119 ? -5.364 -7.243 4.345 1.00 85.56 119 LEU A N 1
ATOM 959 C CA . LEU A 1 119 ? -4.380 -6.252 3.896 1.00 85.56 119 LEU A CA 1
ATOM 960 C C . LEU A 1 119 ? -2.940 -6.792 3.945 1.00 85.56 119 LEU A C 1
ATOM 962 O O . LEU A 1 119 ? -2.132 -6.469 3.083 1.00 85.56 119 LEU A O 1
ATOM 966 N N . THR A 1 120 ? -2.616 -7.634 4.932 1.00 84.94 120 THR A N 1
ATOM 967 C CA . THR A 1 120 ? -1.296 -8.284 5.012 1.00 84.94 120 THR A CA 1
ATOM 968 C C . THR A 1 120 ? -1.080 -9.246 3.841 1.00 84.94 120 THR A C 1
ATOM 970 O O . THR A 1 120 ? -0.016 -9.224 3.234 1.00 84.94 120 THR A O 1
ATOM 973 N N . VAL A 1 121 ? -2.087 -10.060 3.504 1.00 88.00 121 VAL A N 1
ATOM 974 C CA . VAL A 1 121 ? -2.037 -10.988 2.359 1.00 88.00 121 VAL A CA 1
ATOM 975 C C . VAL A 1 121 ? -1.883 -10.223 1.047 1.00 88.00 121 VAL A C 1
ATOM 977 O O . VAL A 1 121 ? -1.002 -10.542 0.256 1.00 88.00 121 VAL A O 1
ATOM 980 N N . VAL A 1 122 ? -2.673 -9.163 0.858 1.00 87.75 122 VAL A N 1
ATOM 981 C CA . VAL A 1 122 ? -2.540 -8.257 -0.293 1.00 87.75 122 VAL A CA 1
ATOM 982 C C . VAL A 1 122 ? -1.127 -7.674 -0.361 1.00 87.75 122 VAL A C 1
ATOM 984 O O . VAL A 1 122 ? -0.525 -7.661 -1.428 1.00 87.75 122 VAL A O 1
ATOM 987 N N . GLY A 1 123 ? -0.551 -7.280 0.779 1.00 88.25 123 GLY A N 1
ATOM 988 C CA . GLY A 1 123 ? 0.840 -6.837 0.862 1.00 88.25 123 GLY A CA 1
ATOM 989 C C . GLY A 1 123 ? 1.835 -7.855 0.293 1.00 88.25 123 GLY A C 1
ATOM 990 O O . GLY A 1 123 ? 2.693 -7.472 -0.494 1.00 88.25 123 GLY A O 1
ATOM 991 N N . TYR A 1 124 ? 1.698 -9.146 0.613 1.00 89.00 124 TYR A N 1
ATOM 992 C CA . TYR A 1 124 ? 2.561 -10.191 0.041 1.00 89.00 124 TYR A CA 1
ATOM 993 C C . TYR A 1 124 ? 2.405 -10.328 -1.477 1.00 89.00 124 TYR A C 1
ATOM 995 O O . TYR A 1 124 ? 3.405 -10.470 -2.177 1.00 89.00 124 TYR A O 1
ATOM 1003 N N . ILE A 1 125 ? 1.181 -10.223 -2.001 1.00 91.25 125 ILE A N 1
ATOM 1004 C CA . ILE A 1 125 ? 0.937 -10.234 -3.452 1.00 91.25 125 ILE A CA 1
ATOM 1005 C C . ILE A 1 125 ? 1.658 -9.055 -4.119 1.00 91.25 125 ILE A C 1
ATOM 1007 O O . ILE A 1 125 ? 2.346 -9.239 -5.121 1.00 91.25 125 ILE A O 1
ATOM 1011 N N . PHE A 1 126 ? 1.579 -7.857 -3.532 1.00 90.62 126 PHE A N 1
ATOM 1012 C CA . PHE A 1 126 ? 2.294 -6.686 -4.043 1.00 90.62 126 PHE A CA 1
ATOM 1013 C C . PHE A 1 126 ? 3.817 -6.842 -3.988 1.00 90.62 126 PHE A C 1
ATOM 1015 O O . PHE A 1 126 ? 4.491 -6.377 -4.905 1.00 90.62 126 PHE A O 1
ATOM 1022 N N . VAL A 1 127 ? 4.375 -7.524 -2.979 1.00 92.44 127 VAL A N 1
ATOM 1023 C CA . VAL A 1 127 ? 5.811 -7.866 -2.954 1.00 92.44 127 VAL A CA 1
ATOM 1024 C C . VAL A 1 127 ? 6.179 -8.723 -4.163 1.00 92.44 127 VAL A C 1
ATOM 1026 O O . VAL A 1 127 ? 7.126 -8.387 -4.871 1.00 92.44 127 VAL A O 1
ATOM 1029 N N . LEU A 1 128 ? 5.409 -9.777 -4.443 1.00 94.25 128 LEU A N 1
ATOM 1030 C CA . LEU A 1 128 ? 5.662 -10.655 -5.589 1.00 94.25 128 LEU A CA 1
ATOM 1031 C C . LEU A 1 128 ? 5.570 -9.895 -6.917 1.00 94.25 128 LEU A C 1
ATOM 1033 O O . LEU A 1 128 ? 6.477 -10.002 -7.740 1.00 94.25 128 LEU A O 1
ATOM 1037 N N . ILE A 1 129 ? 4.529 -9.072 -7.099 1.00 92.81 129 ILE A N 1
ATOM 1038 C CA . ILE A 1 129 ? 4.363 -8.229 -8.294 1.00 92.81 129 ILE A CA 1
ATOM 1039 C C . ILE A 1 129 ? 5.543 -7.268 -8.447 1.00 92.81 129 ILE A C 1
ATOM 1041 O O . ILE A 1 129 ? 6.054 -7.106 -9.552 1.00 92.81 129 ILE A O 1
ATOM 1045 N N . THR A 1 130 ? 6.004 -6.655 -7.355 1.00 94.19 130 THR A N 1
ATOM 1046 C CA . THR A 1 130 ? 7.131 -5.710 -7.373 1.00 94.19 130 THR A CA 1
ATOM 1047 C C . THR A 1 130 ? 8.422 -6.409 -7.797 1.00 94.19 130 THR A C 1
ATOM 1049 O O . THR A 1 130 ? 9.100 -5.927 -8.700 1.00 94.19 130 THR A O 1
ATOM 1052 N N . ILE A 1 131 ? 8.741 -7.567 -7.208 1.00 95.00 131 ILE A N 1
ATOM 1053 C CA . ILE A 1 131 ? 9.945 -8.343 -7.550 1.00 95.00 131 ILE A CA 1
ATOM 1054 C C . ILE A 1 131 ? 9.895 -8.798 -9.011 1.00 95.00 131 ILE A C 1
ATOM 1056 O O . ILE A 1 131 ? 10.851 -8.592 -9.758 1.00 95.00 131 ILE A O 1
ATOM 1060 N N . PHE A 1 132 ? 8.766 -9.371 -9.434 1.00 94.88 132 PHE A N 1
ATOM 1061 C CA . PHE A 1 132 ? 8.575 -9.819 -10.810 1.00 94.88 132 PHE A CA 1
ATOM 1062 C C . PHE A 1 132 ? 8.718 -8.663 -11.805 1.00 94.88 132 PHE A C 1
ATOM 1064 O O . PHE A 1 132 ? 9.416 -8.787 -12.809 1.00 94.88 132 PHE A O 1
ATOM 1071 N N . SER A 1 133 ? 8.110 -7.515 -11.503 1.00 94.00 133 SER A N 1
ATOM 1072 C CA . SER A 1 133 ? 8.169 -6.329 -12.359 1.00 94.00 133 SER A CA 1
ATOM 1073 C C . SER A 1 133 ? 9.583 -5.749 -12.446 1.00 94.00 133 SER A C 1
ATOM 1075 O O . SER A 1 133 ? 10.025 -5.407 -13.538 1.00 94.00 133 SER A O 1
ATOM 1077 N N . ALA A 1 134 ? 10.327 -5.706 -11.335 1.00 93.12 134 ALA A N 1
ATOM 1078 C CA . ALA A 1 134 ? 11.731 -5.291 -11.338 1.00 93.12 134 ALA A CA 1
ATOM 1079 C C . ALA A 1 134 ? 12.578 -6.188 -12.249 1.00 93.12 134 ALA A C 1
ATOM 1081 O O . ALA A 1 134 ? 13.293 -5.694 -13.117 1.00 93.12 134 ALA A O 1
ATOM 1082 N N . TYR A 1 135 ? 12.451 -7.509 -12.088 1.00 92.88 135 TYR A N 1
ATOM 1083 C CA . TYR A 1 135 ? 13.166 -8.480 -12.913 1.00 92.88 135 TYR A CA 1
ATOM 1084 C C . TYR A 1 135 ? 12.848 -8.306 -14.403 1.00 92.88 135 TYR A C 1
ATOM 1086 O O . TYR A 1 135 ? 13.755 -8.221 -15.228 1.00 92.88 135 TYR A O 1
ATOM 1094 N N . ARG A 1 136 ? 11.559 -8.204 -14.754 1.00 92.25 136 ARG A N 1
ATOM 1095 C CA . ARG A 1 136 ? 11.123 -8.043 -16.147 1.00 92.25 136 ARG A CA 1
ATOM 1096 C C . ARG A 1 136 ? 11.612 -6.737 -16.763 1.00 92.25 136 ARG A C 1
ATOM 1098 O O . ARG A 1 136 ? 12.052 -6.761 -17.909 1.00 92.25 136 ARG A O 1
ATOM 1105 N N . TYR A 1 137 ? 11.578 -5.633 -16.017 1.00 90.12 137 TYR A N 1
ATOM 1106 C CA . TYR A 1 137 ? 12.115 -4.363 -16.498 1.00 90.12 137 TYR A CA 1
ATOM 1107 C C . TYR A 1 137 ? 13.623 -4.445 -16.745 1.00 90.12 137 TYR A C 1
ATOM 1109 O O . TYR A 1 137 ? 14.080 -4.059 -17.811 1.00 90.12 137 TYR A O 1
ATOM 1117 N N . LEU A 1 138 ? 14.398 -5.002 -15.814 1.00 87.44 138 LEU A N 1
ATOM 1118 C CA . LEU A 1 138 ? 15.852 -5.099 -15.979 1.00 87.44 138 LEU A CA 1
ATOM 1119 C C . LEU A 1 138 ? 16.268 -6.056 -17.108 1.00 87.44 138 LEU A C 1
ATOM 1121 O O . LEU A 1 138 ? 17.322 -5.862 -17.706 1.00 87.44 138 LEU A O 1
ATOM 1125 N N . ALA A 1 139 ? 15.451 -7.068 -17.411 1.00 86.88 139 ALA A N 1
ATOM 1126 C CA . ALA A 1 139 ? 15.729 -8.033 -18.473 1.00 86.88 139 ALA A CA 1
ATOM 1127 C C . ALA A 1 139 ? 15.300 -7.557 -19.873 1.00 86.88 139 ALA A C 1
ATOM 1129 O O . ALA A 1 139 ? 15.982 -7.856 -20.847 1.00 86.88 139 ALA A O 1
ATOM 1130 N N . VAL A 1 140 ? 14.159 -6.866 -19.986 1.00 84.56 140 VAL A N 1
ATOM 1131 C CA . VAL A 1 140 ? 13.512 -6.553 -21.280 1.00 84.56 140 VAL A CA 1
ATOM 1132 C C . VAL A 1 140 ? 13.415 -5.043 -21.543 1.00 84.56 140 VAL A C 1
ATOM 1134 O O . VAL A 1 140 ? 13.072 -4.637 -22.643 1.00 84.56 140 VAL A O 1
ATOM 1137 N N . SER A 1 141 ? 13.736 -4.196 -20.561 1.00 83.81 141 SER A N 1
ATOM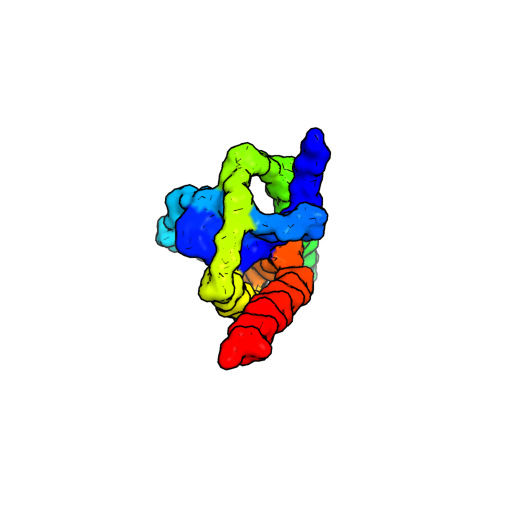 1138 C CA . SER A 1 141 ? 13.662 -2.726 -20.645 1.00 83.81 141 SER A CA 1
ATOM 1139 C C . SER A 1 141 ? 12.280 -2.162 -21.012 1.00 83.81 141 SER A C 1
ATOM 1141 O O . SER A 1 141 ? 12.169 -1.064 -21.545 1.00 83.81 141 SER A O 1
ATOM 1143 N N . ASP A 1 142 ? 11.202 -2.879 -20.680 1.00 87.81 142 ASP A N 1
ATOM 1144 C CA . ASP A 1 142 ? 9.831 -2.431 -20.951 1.00 87.81 142 ASP A CA 1
ATOM 1145 C C . ASP A 1 142 ? 9.260 -1.608 -19.782 1.00 87.81 142 ASP A C 1
ATOM 1147 O O . ASP A 1 142 ? 9.006 -2.110 -18.678 1.00 87.81 142 ASP A O 1
ATOM 1151 N N . PHE A 1 143 ? 9.007 -0.327 -20.050 1.00 89.06 143 PHE A N 1
ATOM 1152 C CA . PHE A 1 143 ? 8.523 0.671 -19.100 1.00 89.06 143 PHE A CA 1
ATOM 1153 C C . PHE A 1 143 ? 7.162 0.341 -18.480 1.00 89.06 143 PHE A C 1
ATOM 1155 O O . PHE A 1 143 ? 6.838 0.875 -17.416 1.00 89.06 143 PHE A O 1
ATOM 1162 N N . GLN A 1 144 ? 6.367 -0.562 -19.060 1.00 91.00 144 GLN A N 1
ATOM 1163 C CA . GLN A 1 144 ? 5.161 -1.052 -18.394 1.00 91.00 144 GLN A CA 1
ATOM 1164 C C . GLN A 1 144 ? 5.511 -1.790 -17.094 1.00 91.00 144 GLN A C 1
ATOM 1166 O O . GLN A 1 144 ? 4.864 -1.570 -16.065 1.00 91.00 144 GLN A O 1
ATOM 1171 N N . PHE A 1 145 ? 6.561 -2.616 -17.104 1.00 91.81 145 PHE A N 1
ATOM 1172 C CA . PHE A 1 145 ? 7.042 -3.287 -15.896 1.00 91.81 145 PHE A CA 1
ATOM 1173 C C . PHE A 1 145 ? 7.681 -2.301 -14.922 1.00 91.81 145 PHE A C 1
ATOM 1175 O O . PHE A 1 145 ? 7.496 -2.446 -13.715 1.00 91.81 145 PHE A O 1
ATOM 1182 N N . LEU A 1 146 ? 8.338 -1.247 -15.414 1.00 90.94 146 LEU A N 1
ATOM 1183 C CA . LEU A 1 146 ? 8.825 -0.188 -14.532 1.00 90.94 146 LEU A CA 1
ATOM 1184 C C . LEU A 1 146 ? 7.680 0.492 -13.784 1.00 90.94 146 LEU A C 1
ATOM 1186 O O . LEU A 1 146 ? 7.745 0.651 -12.570 1.00 90.94 146 LEU A O 1
ATOM 1190 N N . ILE A 1 147 ? 6.608 0.864 -14.482 1.00 91.38 147 ILE A N 1
ATOM 1191 C CA . ILE A 1 147 ? 5.446 1.501 -13.856 1.00 91.38 147 ILE A CA 1
ATOM 1192 C C . ILE A 1 147 ? 4.790 0.565 -12.833 1.00 91.38 147 ILE A C 1
ATOM 1194 O O . ILE A 1 147 ? 4.471 1.001 -11.726 1.00 91.38 147 ILE A O 1
ATOM 1198 N N . MET A 1 148 ? 4.633 -0.724 -13.152 1.00 92.31 148 MET A N 1
ATOM 1199 C CA . MET A 1 148 ? 4.110 -1.707 -12.192 1.00 92.31 148 MET A CA 1
ATOM 1200 C C . MET A 1 148 ? 5.011 -1.852 -10.961 1.00 92.31 148 MET A C 1
ATOM 1202 O O . MET A 1 148 ? 4.508 -1.890 -9.837 1.00 92.31 148 MET A O 1
ATOM 1206 N N . TYR A 1 149 ? 6.332 -1.864 -11.152 1.00 93.75 149 TYR A N 1
ATOM 1207 C CA . TYR A 1 149 ? 7.303 -1.842 -10.061 1.00 93.75 149 TYR A CA 1
ATOM 1208 C C . TYR A 1 149 ? 7.149 -0.586 -9.191 1.00 93.75 149 TYR A C 1
ATOM 1210 O O . TYR A 1 149 ? 7.054 -0.690 -7.968 1.00 93.75 149 TYR A O 1
ATOM 1218 N N . MET A 1 150 ? 7.063 0.591 -9.818 1.00 91.38 150 MET A N 1
ATOM 1219 C CA . MET A 1 150 ? 6.925 1.880 -9.139 1.00 91.38 150 MET A CA 1
ATOM 1220 C C . MET A 1 150 ? 5.648 1.952 -8.289 1.00 91.38 150 MET A C 1
ATOM 1222 O O . MET A 1 150 ? 5.682 2.386 -7.135 1.00 91.38 150 MET A O 1
ATOM 1226 N N . LEU A 1 151 ? 4.521 1.469 -8.820 1.00 91.19 151 LEU A N 1
ATOM 1227 C CA . LEU A 1 151 ? 3.272 1.357 -8.064 1.00 91.19 151 LEU A CA 1
ATOM 1228 C C . LEU A 1 151 ? 3.409 0.379 -6.898 1.00 91.19 151 LEU A C 1
ATOM 1230 O O . LEU A 1 151 ? 2.991 0.687 -5.782 1.00 91.19 151 LEU A O 1
ATOM 1234 N N . GLY A 1 152 ? 4.022 -0.779 -7.144 1.00 91.94 152 GLY A N 1
ATOM 1235 C CA . GLY A 1 152 ? 4.251 -1.802 -6.134 1.00 91.94 152 GLY A CA 1
ATOM 1236 C C . GLY A 1 152 ? 5.073 -1.286 -4.954 1.00 91.94 152 GLY A C 1
ATOM 1237 O O . GLY A 1 152 ? 4.617 -1.361 -3.811 1.00 91.94 152 GLY A O 1
ATOM 1238 N N . ILE A 1 153 ? 6.234 -0.676 -5.211 1.00 90.81 153 ILE A N 1
ATOM 1239 C CA . ILE A 1 153 ? 7.098 -0.142 -4.150 1.00 90.81 153 ILE A CA 1
ATOM 1240 C C . ILE A 1 153 ? 6.460 1.052 -3.430 1.00 90.81 153 ILE A C 1
ATOM 1242 O O . ILE A 1 153 ? 6.593 1.171 -2.209 1.00 90.81 153 ILE A O 1
ATOM 1246 N N . GLY A 1 154 ? 5.708 1.900 -4.141 1.00 88.50 154 GLY A N 1
ATOM 1247 C CA . GLY A 1 154 ? 4.970 3.007 -3.535 1.00 88.50 154 GLY A CA 1
ATOM 1248 C C . GLY A 1 154 ? 3.890 2.517 -2.566 1.00 88.50 154 GLY A C 1
ATOM 1249 O O . GLY A 1 154 ? 3.829 2.966 -1.418 1.00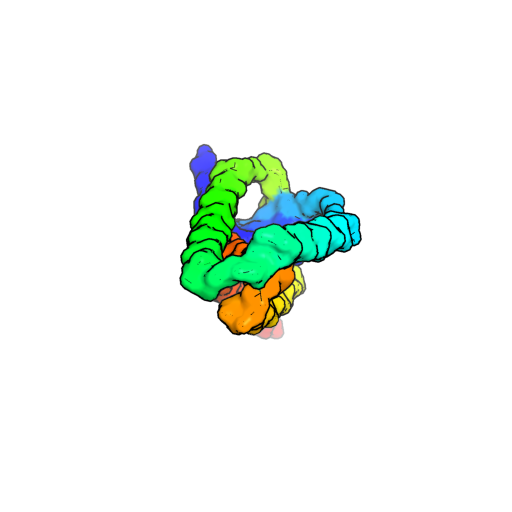 88.50 154 GLY A O 1
ATOM 1250 N N . ILE A 1 155 ? 3.085 1.536 -2.988 1.00 86.62 155 ILE A N 1
ATOM 1251 C CA . ILE A 1 155 ? 2.044 0.911 -2.159 1.00 86.62 155 ILE A CA 1
ATOM 1252 C C . ILE A 1 155 ? 2.662 0.179 -0.966 1.00 86.62 155 ILE A C 1
ATOM 1254 O O . ILE A 1 155 ? 2.172 0.321 0.154 1.00 86.62 155 ILE A O 1
ATOM 1258 N N . LEU A 1 156 ? 3.749 -0.572 -1.161 1.00 89.25 156 LEU A N 1
ATOM 1259 C CA . LEU A 1 156 ? 4.431 -1.281 -0.075 1.00 89.25 156 LEU A CA 1
ATOM 1260 C C . LEU A 1 156 ? 4.995 -0.313 0.963 1.00 89.25 156 LEU A C 1
ATOM 1262 O O . LEU A 1 156 ? 4.757 -0.497 2.159 1.00 89.25 156 LEU A O 1
ATOM 1266 N N . THR A 1 157 ? 5.677 0.743 0.515 1.00 86.38 157 THR A N 1
ATOM 1267 C CA . THR A 1 157 ? 6.188 1.797 1.400 1.00 86.38 157 THR A CA 1
ATOM 1268 C C . THR A 1 157 ? 5.051 2.441 2.185 1.00 86.38 157 THR A C 1
ATOM 1270 O O . THR A 1 157 ? 5.138 2.554 3.409 1.00 86.38 157 THR A O 1
ATOM 1273 N N . TYR A 1 158 ? 3.947 2.780 1.514 1.00 82.31 158 TYR A N 1
ATOM 1274 C CA . TYR A 1 158 ? 2.760 3.330 2.160 1.00 82.31 158 TYR A CA 1
ATOM 1275 C C . TYR A 1 158 ? 2.162 2.364 3.197 1.00 82.31 158 TYR A C 1
ATOM 1277 O O . TYR A 1 158 ? 1.899 2.767 4.328 1.00 82.31 158 TYR A O 1
ATOM 1285 N N . ILE A 1 159 ? 2.014 1.073 2.875 1.00 80.56 159 ILE A N 1
ATOM 1286 C CA . ILE A 1 159 ? 1.478 0.069 3.809 1.00 80.56 159 ILE A CA 1
ATOM 1287 C C . ILE A 1 159 ? 2.377 -0.078 5.041 1.00 80.56 159 ILE A C 1
ATOM 1289 O O . ILE A 1 159 ? 1.888 -0.112 6.174 1.00 80.56 159 ILE A O 1
ATOM 1293 N N . VAL A 1 160 ? 3.691 -0.171 4.842 1.00 79.25 160 VAL A N 1
ATOM 1294 C CA . VAL A 1 160 ? 4.656 -0.359 5.932 1.00 79.25 160 VAL A CA 1
ATOM 1295 C C . VAL A 1 160 ? 4.719 0.880 6.825 1.00 79.25 160 VAL A C 1
ATOM 1297 O O . VAL A 1 160 ? 4.644 0.750 8.052 1.00 79.25 160 VAL A O 1
ATOM 1300 N N . TYR A 1 161 ? 4.823 2.066 6.223 1.00 74.00 161 TYR A N 1
ATOM 1301 C CA . TYR A 1 161 ? 4.989 3.324 6.943 1.00 74.00 161 TYR A CA 1
ATOM 1302 C C . TYR A 1 161 ? 3.688 3.790 7.602 1.00 74.00 161 TYR A C 1
ATOM 1304 O O . TYR A 1 161 ? 3.681 4.129 8.790 1.00 74.00 161 TYR A O 1
ATOM 1312 N N . ASP A 1 162 ? 2.575 3.781 6.863 1.00 69.69 162 ASP A N 1
ATOM 1313 C CA . ASP A 1 162 ? 1.335 4.376 7.346 1.00 69.69 162 ASP A CA 1
ATOM 1314 C C . ASP A 1 162 ? 0.603 3.466 8.339 1.00 69.69 162 ASP A C 1
ATOM 1316 O O . ASP A 1 162 ? 0.220 3.885 9.435 1.00 69.69 162 ASP A O 1
ATOM 1320 N N . PHE A 1 163 ? 0.488 2.175 8.027 1.00 67.81 163 PHE A N 1
ATOM 1321 C CA . PHE A 1 163 ? -0.262 1.259 8.885 1.00 67.81 163 PHE A CA 1
ATOM 1322 C C . PHE A 1 163 ? 0.541 0.701 10.056 1.00 67.81 163 PHE A C 1
ATOM 1324 O O . PHE A 1 163 ? -0.054 0.038 10.907 1.00 67.81 163 PHE A O 1
ATOM 1331 N N . ARG A 1 164 ? 1.863 0.932 10.122 1.00 76.12 164 ARG A N 1
ATOM 1332 C CA . ARG A 1 164 ? 2.748 0.408 11.182 1.00 76.12 164 ARG A CA 1
ATOM 1333 C C . ARG A 1 164 ? 2.397 -1.041 11.538 1.00 76.12 164 ARG A C 1
ATOM 1335 O O . ARG A 1 164 ? 2.057 -1.361 12.678 1.00 76.12 164 ARG A O 1
ATOM 1342 N N . MET A 1 165 ? 2.426 -1.922 10.536 1.00 74.44 165 MET A N 1
ATOM 1343 C CA . MET A 1 165 ? 1.836 -3.270 10.606 1.00 74.44 165 MET A CA 1
ATOM 1344 C C . MET A 1 165 ? 2.271 -4.086 11.834 1.00 74.44 165 MET A C 1
ATOM 1346 O O . MET A 1 165 ? 1.449 -4.796 12.412 1.00 74.44 165 MET A O 1
ATOM 1350 N N . LYS A 1 166 ? 3.534 -3.960 12.274 1.00 78.94 166 LYS A N 1
ATOM 1351 C CA . LYS A 1 166 ? 4.027 -4.595 13.511 1.00 78.94 166 LYS A CA 1
ATOM 1352 C C . LYS A 1 166 ? 3.240 -4.128 14.742 1.00 78.94 166 LYS A C 1
ATOM 1354 O O . LYS A 1 166 ? 2.756 -4.956 15.508 1.00 78.94 166 LYS A O 1
ATOM 1359 N N . THR A 1 167 ? 3.058 -2.818 14.895 1.00 81.75 167 THR A N 1
ATOM 1360 C CA . THR A 1 167 ? 2.318 -2.224 16.014 1.00 81.75 167 THR A CA 1
ATOM 1361 C C . THR A 1 167 ? 0.840 -2.598 15.968 1.00 81.75 167 THR A C 1
ATOM 1363 O O . THR A 1 167 ? 0.302 -3.019 16.984 1.00 81.75 167 THR A O 1
ATOM 1366 N N . ARG A 1 168 ? 0.187 -2.562 14.797 1.00 82.44 168 ARG A N 1
ATOM 1367 C CA . ARG A 1 168 ? -1.210 -3.030 14.662 1.00 82.44 168 ARG A CA 1
ATOM 1368 C C . ARG A 1 168 ? -1.384 -4.492 15.052 1.00 82.44 168 ARG A C 1
ATOM 1370 O O . ARG A 1 168 ? -2.339 -4.817 15.749 1.00 82.44 168 ARG A O 1
ATOM 1377 N N . LYS A 1 169 ? -0.486 -5.381 14.609 1.00 83.44 169 LYS A N 1
ATOM 1378 C CA . LYS A 1 169 ? -0.5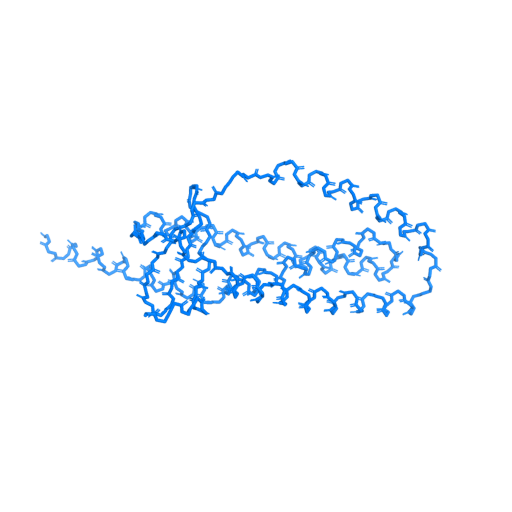43 -6.808 14.967 1.00 83.44 169 LYS A CA 1
ATOM 1379 C C . LYS A 1 169 ? -0.474 -7.004 16.483 1.00 83.44 169 LYS A C 1
ATOM 1381 O O . LYS A 1 169 ? -1.248 -7.802 17.004 1.00 83.44 169 LYS A O 1
ATOM 1386 N N . ARG A 1 170 ? 0.405 -6.260 17.163 1.00 85.69 170 ARG A N 1
ATOM 1387 C CA . ARG A 1 170 ? 0.519 -6.258 18.627 1.00 85.69 170 ARG A CA 1
ATOM 1388 C C . ARG A 1 170 ? -0.760 -5.742 19.293 1.00 85.69 170 ARG A C 1
ATOM 1390 O O . ARG A 1 170 ? -1.337 -6.461 20.096 1.00 85.69 170 ARG A O 1
ATOM 1397 N N . LEU A 1 171 ? -1.264 -4.585 18.863 1.00 86.38 171 LEU A N 1
ATOM 1398 C CA . LEU A 1 171 ? -2.497 -3.996 19.397 1.00 86.38 171 LEU A CA 1
ATOM 1399 C C . LEU A 1 171 ? -3.706 -4.926 19.236 1.00 86.38 171 LEU A C 1
ATOM 1401 O O . LEU A 1 171 ? -4.462 -5.124 20.175 1.00 86.38 171 LEU A O 1
ATOM 1405 N N . PHE A 1 172 ? -3.886 -5.558 18.072 1.00 87.56 172 PHE A N 1
ATOM 1406 C CA . PHE A 1 172 ? -4.969 -6.531 17.889 1.00 87.56 172 PHE A CA 1
ATOM 1407 C C . PHE A 1 172 ? -4.807 -7.796 18.740 1.00 87.56 172 PHE A C 1
ATOM 1409 O O . PHE A 1 172 ? -5.799 -8.494 18.945 1.00 87.56 172 PHE A O 1
ATOM 1416 N N . LYS A 1 173 ? -3.587 -8.137 19.170 1.00 87.00 173 LYS A N 1
ATOM 1417 C CA . LYS A 1 173 ? -3.344 -9.249 20.094 1.00 87.00 173 LYS A CA 1
ATOM 1418 C C . LYS A 1 173 ? -3.777 -8.848 21.506 1.00 87.00 173 LYS A C 1
ATOM 1420 O O . LYS A 1 173 ? -4.663 -9.496 22.046 1.00 87.00 173 LYS A O 1
ATOM 1425 N N . GLU A 1 174 ? -3.258 -7.727 22.004 1.00 86.88 174 GLU A N 1
ATOM 1426 C CA . GLU A 1 174 ? -3.573 -7.170 23.329 1.00 86.88 174 GLU A CA 1
ATOM 1427 C C . GLU A 1 174 ? -5.084 -6.914 23.489 1.00 86.88 174 GLU A C 1
ATOM 1429 O O . GLU A 1 174 ? -5.703 -7.363 24.448 1.00 86.88 174 GLU A O 1
ATOM 1434 N N . LEU A 1 175 ? -5.730 -6.294 22.492 1.00 85.12 175 LEU A N 1
ATOM 1435 C CA . LEU A 1 175 ? -7.179 -6.053 22.510 1.00 85.12 175 LEU A CA 1
ATOM 1436 C C . LEU A 1 175 ? -8.004 -7.346 22.552 1.00 85.12 175 LEU A C 1
ATOM 1438 O O . LEU A 1 175 ? -9.091 -7.359 23.118 1.00 85.12 175 LEU A O 1
ATOM 1442 N N . MET A 1 176 ? -7.532 -8.424 21.923 1.00 84.25 176 MET A N 1
ATOM 1443 C CA . MET A 1 176 ? -8.243 -9.705 21.933 1.00 84.25 176 MET A CA 1
ATOM 1444 C C . MET A 1 176 ? -8.080 -10.446 23.257 1.00 84.25 176 MET A C 1
ATOM 1446 O O . MET A 1 176 ? -9.038 -11.087 23.672 1.00 84.25 176 MET A O 1
ATOM 1450 N N . GLU A 1 177 ? -6.909 -10.350 23.892 1.00 85.44 177 GLU A N 1
ATOM 1451 C CA . GLU A 1 177 ? -6.638 -10.918 25.220 1.00 85.44 177 GLU A CA 1
ATOM 1452 C C . GLU A 1 177 ? -7.547 -10.257 26.270 1.00 85.44 177 GLU A C 1
ATOM 1454 O O . GLU A 1 177 ? -8.319 -10.952 26.924 1.00 85.44 177 GLU A O 1
ATOM 1459 N N . ILE A 1 178 ? -7.611 -8.919 26.299 1.00 82.69 178 ILE A N 1
ATOM 1460 C CA . ILE A 1 178 ? -8.504 -8.164 27.203 1.00 82.69 178 ILE A CA 1
ATOM 1461 C C . ILE A 1 178 ? -9.979 -8.563 27.013 1.00 82.69 178 ILE A C 1
ATOM 1463 O O . ILE A 1 178 ? -10.717 -8.765 27.974 1.00 82.69 178 ILE A O 1
ATOM 1467 N N . LEU A 1 179 ? -10.429 -8.702 25.761 1.00 78.88 179 LEU A N 1
ATOM 1468 C 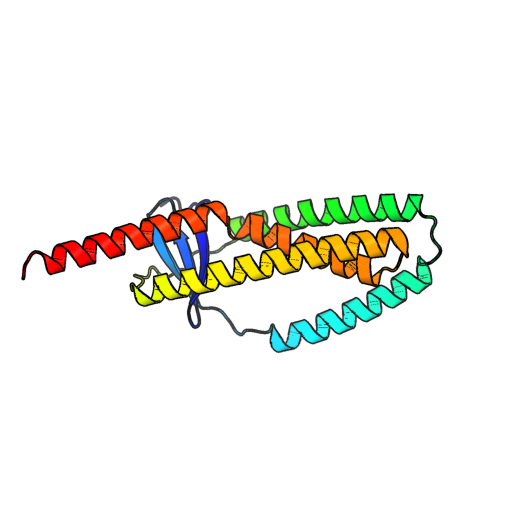CA . LEU A 1 179 ? -11.808 -9.103 25.445 1.00 78.88 179 LEU A CA 1
ATOM 1469 C C . LEU A 1 179 ? -12.117 -10.573 25.755 1.00 78.88 179 LEU A C 1
ATOM 1471 O O . LEU A 1 179 ? -13.289 -10.964 25.698 1.00 78.88 179 LEU A O 1
ATOM 1475 N N . GLN A 1 180 ? -11.094 -11.402 25.950 1.00 75.38 180 GLN A N 1
ATOM 1476 C CA . GLN A 1 180 ? -11.228 -12.810 26.305 1.00 75.38 180 GLN A CA 1
ATOM 1477 C C . GLN A 1 180 ? -11.272 -12.975 27.829 1.00 75.38 180 GLN A C 1
ATOM 1479 O O . GLN A 1 180 ? -12.120 -13.724 28.317 1.00 75.38 180 GLN A O 1
ATOM 1484 N N . ASP A 1 181 ? -10.462 -12.209 28.560 1.00 73.12 181 ASP A N 1
ATOM 1485 C CA . ASP A 1 181 ? -10.485 -12.158 30.025 1.00 73.12 181 ASP A CA 1
ATOM 1486 C C . ASP A 1 181 ? -11.798 -11.562 30.562 1.00 73.12 181 ASP A C 1
ATOM 1488 O O . ASP A 1 181 ? -12.417 -12.163 31.437 1.00 73.12 181 ASP A O 1
ATOM 1492 N N . ASP A 1 182 ? -12.319 -10.477 29.966 1.00 67.94 182 ASP A N 1
ATOM 1493 C CA . ASP A 1 182 ? -13.625 -9.899 30.357 1.00 67.94 182 ASP A CA 1
ATOM 1494 C C . ASP A 1 182 ? -14.809 -10.857 30.105 1.00 67.94 182 ASP A C 1
ATOM 1496 O O . ASP A 1 182 ? -15.830 -10.783 30.784 1.00 67.94 182 ASP A O 1
ATOM 1500 N N . SER A 1 183 ? -14.693 -11.784 29.142 1.00 62.88 183 SER A N 1
ATOM 1501 C CA . SER A 1 183 ? -15.706 -12.838 28.969 1.00 62.88 183 SER A CA 1
ATOM 1502 C C . SER A 1 183 ? -15.585 -13.961 29.998 1.00 62.88 183 SER A C 1
ATOM 1504 O O . SER A 1 183 ? -16.611 -14.471 30.428 1.00 62.88 183 SER A O 1
ATOM 1506 N N . ARG A 1 184 ? -14.366 -14.323 30.420 1.00 61.47 184 ARG A N 1
ATOM 1507 C CA . ARG A 1 184 ? -14.146 -15.385 31.416 1.00 61.47 184 ARG A CA 1
ATOM 1508 C C . ARG A 1 184 ? -14.530 -14.957 32.830 1.00 61.47 184 ARG A C 1
ATOM 1510 O O . ARG A 1 184 ? -15.068 -15.769 33.567 1.00 61.47 184 ARG A O 1
ATOM 1517 N N . GLY A 1 185 ? -14.312 -13.689 33.188 1.00 59.06 185 GLY A N 1
ATOM 1518 C CA . GLY A 1 185 ? -14.754 -13.151 34.480 1.00 59.06 185 GLY A CA 1
ATOM 1519 C C . GLY A 1 185 ? -16.274 -13.216 34.669 1.00 59.06 185 GLY A C 1
ATOM 1520 O O . GLY A 1 185 ? -16.738 -13.477 35.767 1.00 59.06 185 GLY A O 1
ATOM 1521 N N . LYS A 1 186 ? -17.046 -13.072 33.583 1.00 56.88 186 LYS A N 1
ATOM 1522 C CA . LYS A 1 186 ? -18.518 -13.152 33.601 1.00 56.88 186 LYS A CA 1
ATOM 1523 C C . LYS A 1 186 ? -19.069 -14.582 33.594 1.00 56.88 186 LYS A C 1
ATOM 1525 O O . LYS A 1 186 ? -20.222 -14.776 33.951 1.00 56.88 186 LYS A O 1
ATOM 1530 N N . GLU A 1 187 ? -18.275 -15.570 33.178 1.00 52.72 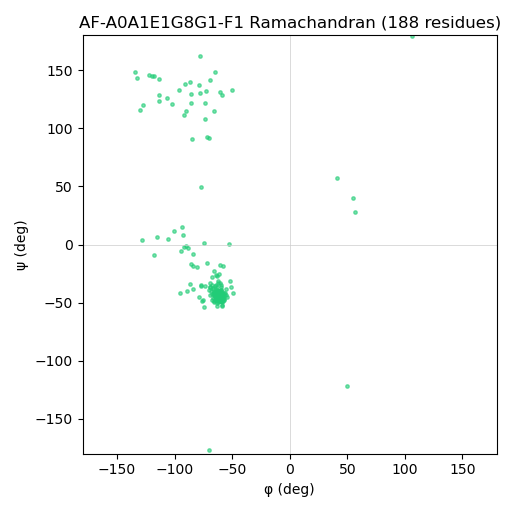187 GLU A N 1
ATOM 1531 C CA . GLU A 1 187 ? -18.653 -16.993 33.227 1.00 52.72 187 GLU A CA 1
ATOM 1532 C C . GLU A 1 187 ? -18.379 -17.630 34.601 1.00 52.72 187 GLU A C 1
ATOM 1534 O O . GLU A 1 187 ? -18.955 -18.667 34.897 1.00 52.72 187 GLU A O 1
ATOM 1539 N N . GLY A 1 188 ? -17.528 -17.024 35.439 1.00 53.78 188 GLY A N 1
ATOM 1540 C CA . GLY A 1 188 ? -17.228 -17.499 36.800 1.00 53.78 188 GLY A CA 1
ATOM 1541 C C . GLY A 1 188 ? -18.110 -16.913 37.912 1.00 53.78 188 GLY A C 1
ATOM 1542 O O . GLY A 1 188 ? -17.915 -17.265 39.071 1.00 53.78 188 GLY A O 1
ATOM 1543 N N . GLU A 1 189 ? -19.036 -16.011 37.575 1.00 49.44 189 GLU A N 1
ATOM 1544 C CA . GLU A 1 189 ? -20.008 -15.399 38.503 1.00 49.44 189 GLU A CA 1
ATOM 1545 C C . GLU A 1 189 ? -21.440 -15.957 38.336 1.00 49.44 189 GLU A C 1
ATOM 1547 O O . GLU A 1 189 ? -22.367 -15.464 38.980 1.00 49.44 189 GLU A O 1
ATOM 1552 N N . MET A 1 190 ? -21.628 -16.970 37.479 1.00 40.47 190 MET A N 1
ATOM 1553 C CA . MET A 1 190 ? -22.877 -17.739 37.330 1.00 40.47 190 MET A CA 1
ATOM 1554 C C . MET A 1 190 ? -22.724 -19.140 37.918 1.00 40.47 190 MET A C 1
ATOM 1556 O O . MET A 1 190 ? -23.757 -19.683 38.366 1.00 40.47 190 MET A O 1
#

pLDDT: mean 82.37, std 11.02, range [37.16, 95.0]

Sequence (190 aa):
MDTSVKNLISM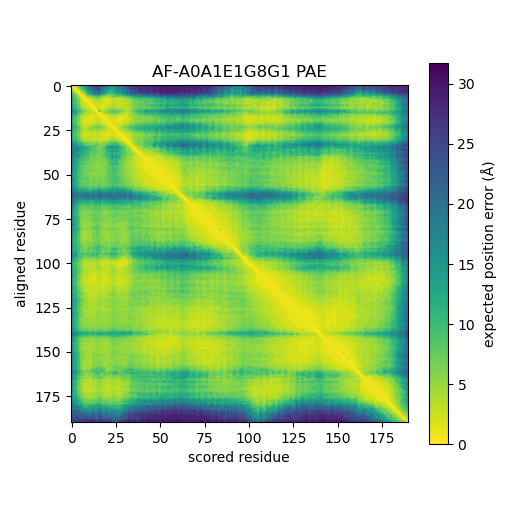GPLEDSFIYYDLGNQVFYSVKQGMNYSAIAAPIAIYFLQRLSKLLNQTFGDVSSPFNLIFFILMSLFLIFGTILLAKSTRRNMKTDRFRKVRLTKANIKTLRRKSRALTVVGYIFVLITIFSAYRYLAVSDFQFLIMYMLGIGILTYIVYDFRMKTRKRLFKELMEILQDDSRGKEGEM

Nearest PDB structures (foldseek):
  8dt0-assembly2_B  TM=4.810E-01  e=2.379E+00  synthetic construct
  3f31-assembly1_B  TM=3.001E-01  e=3.422E+00  Homo sapiens

Mean predicted aligned error: 8.24 Å

Foldseek 3Di:
DPPQLVAWAFLQDDVQWTWIAGPVVRFIWTFGHDDDCCVVVVVVVVVVLVVVLVVCCVVPVPPDLVVLVVVLVVLLVCLLVVLLVVLVVCSVPDDCPRIDTDDDDPVRLVVSVVVLVVVVVVLVVLVVLLVVLVVCCSVRVRCSSSSSNSVSSNVNSCCCNRNVSVVSVVVSVVVVVVVVVVVVVVVVVD

Secondary structure (DSSP, 8-state):
----GGGEEEEEEETTEEEEEETTTTEEEEEE----THHHHHHHHHHHHHHHHHHHHHHHTT--HHHHHHHHHHHHHHHHHHHHHHHHHHHHT--GGG-EEEPPPHHHHHHHHHHHHHHHHHHHHHHHHHHHHHHHHHHH--HHHHHHHHHHHHHHHHHHHHH-HHHHHHHHHHHHHHHHHHHHHHHS--

Radius of gyration: 21.14 Å; Cα contacts (8 Å, |Δi|>4): 172; chains: 1; bounding box: 46×38×66 Å